Protein AF-A0A933YHJ7-F1 (afdb_monomer_lite)

Sequence (211 aa):
MMKLDEIAINIELVLVSLIEGVALVTLAEHAAEILHGPDALVSIPYILAGLAIILAFWSQSILHAVSFIRWPVRVEHMFLYFVAGFIQVIAYTNIDAATAWFFWWSIFTLVALLMYALDLRIIRESRARFPAVFLAEVERRHIYEMKYLVPIALVFNAGALAFAFFFPETFSTGIGFFVLGSLQLLISLLAIYDCTKNFRDRSAMIAKLNT

Foldseek 3Di:
DVVQFVVQLVVQLVLLCVLLVLLLVLLVVLLVVLCPDPQNVLLVLLSLLLVLLSLLVSLVSNLLSVPQGGPPGDVVLSVLSVVLSVLSSQLSNCSLQQLSNLVSQLVSLVSVLVNLVVSLVSLVVCVVPDDPVLSVVVNVVSVCCNVPVSVVSNCLSVVSNVCCVVPVVQCNGDDSVSVSSNVSSVSSVVSSVVSVVVSVVSVVVVVVVVD

Radius of gyration: 18.33 Å; chains: 1; bounding box: 50×28×54 Å

Structure (mmCIF, N/CA/C/O backbone):
data_AF-A0A933YHJ7-F1
#
_entry.id   AF-A0A933YHJ7-F1
#
loop_
_atom_site.group_PDB
_atom_site.id
_atom_site.type_symbol
_atom_site.label_atom_id
_atom_site.label_alt_id
_atom_site.label_comp_id
_atom_site.label_asym_id
_atom_site.label_entity_id
_atom_site.label_seq_id
_atom_site.pdbx_PDB_ins_code
_atom_site.Cartn_x
_atom_site.Cartn_y
_atom_site.Cartn_z
_atom_site.occupancy
_atom_site.B_iso_or_equiv
_atom_site.auth_seq_id
_atom_site.auth_comp_id
_atom_site.auth_asym_id
_atom_site.auth_atom_id
_atom_site.pdbx_PDB_model_num
ATOM 1 N N . MET A 1 1 ? 16.782 12.375 -25.427 1.00 62.62 1 MET A N 1
ATOM 2 C CA . MET A 1 1 ? 15.820 11.483 -24.742 1.00 62.62 1 MET A CA 1
ATOM 3 C C . MET A 1 1 ? 16.199 11.255 -23.284 1.00 62.62 1 MET A C 1
ATOM 5 O O . MET A 1 1 ? 15.380 11.589 -22.449 1.00 62.62 1 MET A O 1
ATOM 9 N N . MET A 1 2 ? 17.444 10.874 -22.960 1.00 72.38 2 MET A N 1
ATOM 10 C CA . MET A 1 2 ? 17.894 10.626 -21.572 1.00 72.38 2 MET A CA 1
ATOM 11 C C . MET A 1 2 ? 17.550 11.735 -20.550 1.00 72.38 2 MET A C 1
ATOM 13 O O . MET A 1 2 ? 17.046 11.427 -19.480 1.00 72.38 2 MET A O 1
ATOM 17 N N . LYS A 1 3 ? 17.711 13.024 -20.898 1.00 86.31 3 LYS A N 1
ATOM 18 C CA . LYS A 1 3 ? 17.325 14.144 -20.010 1.00 86.31 3 LYS A CA 1
ATOM 19 C C . LYS A 1 3 ? 15.818 14.239 -19.732 1.00 86.31 3 LYS A C 1
ATOM 21 O O . LYS A 1 3 ? 15.426 14.639 -18.648 1.00 86.31 3 LYS A O 1
ATOM 26 N N . LEU A 1 4 ? 14.970 13.915 -20.710 1.00 88.81 4 LEU A N 1
ATOM 27 C CA . LEU A 1 4 ? 13.512 13.955 -20.524 1.00 88.81 4 LEU A CA 1
ATOM 28 C C . LEU A 1 4 ? 13.030 12.760 -19.700 1.00 88.81 4 LEU A C 1
ATOM 30 O O . LEU A 1 4 ? 12.104 12.898 -18.910 1.00 88.81 4 LEU A O 1
ATOM 34 N N . ASP A 1 5 ? 13.683 11.610 -19.859 1.00 89.19 5 ASP A N 1
ATOM 35 C CA . ASP A 1 5 ? 13.427 10.426 -19.044 1.00 89.19 5 ASP A CA 1
ATOM 36 C C . ASP A 1 5 ? 13.813 10.666 -17.582 1.00 89.19 5 ASP A C 1
ATOM 38 O O . ASP A 1 5 ? 13.039 10.347 -16.689 1.00 89.19 5 ASP A O 1
ATOM 42 N N . GLU A 1 6 ? 14.956 11.308 -17.338 1.00 91.44 6 GLU A N 1
ATOM 43 C CA . GLU A 1 6 ? 15.370 11.739 -16.000 1.00 91.44 6 GLU A CA 1
ATOM 44 C C . GLU A 1 6 ? 14.363 12.717 -15.377 1.00 91.44 6 GLU A C 1
ATOM 46 O O . GLU A 1 6 ? 13.967 12.547 -14.227 1.00 91.44 6 GLU A O 1
ATOM 51 N N . ILE A 1 7 ? 13.877 13.697 -16.149 1.00 93.50 7 ILE A N 1
ATOM 52 C CA . ILE A 1 7 ? 12.814 14.607 -15.699 1.00 93.50 7 ILE A CA 1
ATOM 53 C C . ILE A 1 7 ? 11.541 13.828 -15.345 1.00 93.50 7 ILE A C 1
ATOM 55 O O . ILE A 1 7 ? 10.963 14.079 -14.292 1.00 93.50 7 ILE A O 1
ATOM 59 N N . ALA A 1 8 ? 11.111 12.881 -16.183 1.00 92.31 8 ALA A N 1
ATOM 60 C CA . ALA A 1 8 ? 9.914 12.079 -15.930 1.00 92.31 8 ALA A CA 1
ATOM 61 C C . ALA A 1 8 ? 10.035 11.260 -14.633 1.00 92.31 8 ALA A C 1
ATOM 63 O O . ALA A 1 8 ? 9.119 11.279 -13.813 1.00 92.31 8 ALA A O 1
ATOM 64 N N . ILE A 1 9 ? 11.181 10.604 -14.419 1.00 92.62 9 ILE A N 1
ATOM 65 C CA . ILE A 1 9 ? 11.472 9.862 -13.184 1.00 92.62 9 ILE A CA 1
ATOM 66 C C . ILE A 1 9 ? 11.458 10.809 -11.980 1.00 92.62 9 ILE A C 1
ATOM 68 O O . ILE A 1 9 ? 10.819 10.506 -10.978 1.00 92.62 9 ILE A O 1
ATOM 72 N N . ASN A 1 10 ? 12.119 11.966 -12.076 1.00 94.25 10 ASN A N 1
ATOM 73 C CA . ASN A 1 10 ? 12.184 12.934 -10.980 1.00 94.25 10 ASN A CA 1
ATOM 74 C C . ASN A 1 10 ? 10.800 13.466 -10.600 1.00 94.25 10 ASN A C 1
ATOM 76 O O . ASN A 1 10 ? 10.498 13.556 -9.413 1.00 94.25 10 ASN A O 1
ATOM 80 N N . ILE A 1 11 ? 9.948 13.779 -11.583 1.00 93.88 11 ILE A N 1
ATOM 81 C CA . ILE A 1 11 ? 8.564 14.196 -11.323 1.00 93.88 11 ILE A CA 1
ATOM 82 C C . ILE A 1 11 ? 7.832 13.110 -10.532 1.00 93.88 11 ILE A C 1
ATOM 84 O O . ILE A 1 11 ? 7.181 13.421 -9.539 1.00 93.88 11 ILE A O 1
ATOM 88 N N . GLU A 1 12 ? 7.955 11.845 -10.935 1.00 93.38 12 GLU A N 1
ATOM 89 C CA . GLU A 1 12 ? 7.241 10.750 -10.280 1.00 93.38 12 GLU A CA 1
ATOM 90 C C . GLU A 1 12 ? 7.768 10.445 -8.873 1.00 93.38 12 GLU A C 1
ATOM 92 O O . GLU A 1 12 ? 6.977 10.276 -7.948 1.00 93.38 12 GLU A O 1
ATOM 97 N N . LEU A 1 13 ? 9.090 10.457 -8.679 1.00 94.38 13 LEU A N 1
ATOM 98 C CA . LEU A 1 13 ? 9.703 10.265 -7.363 1.00 94.38 13 LEU A CA 1
ATOM 99 C C . LEU A 1 13 ? 9.341 11.389 -6.386 1.00 94.38 13 LEU A C 1
ATOM 101 O O . LEU A 1 13 ? 9.069 11.120 -5.214 1.00 94.38 13 LEU A O 1
ATOM 105 N N . VAL A 1 14 ? 9.313 12.640 -6.858 1.00 95.81 14 VAL A N 1
ATOM 106 C CA . VAL A 1 14 ? 8.865 13.785 -6.054 1.00 95.81 14 VAL A CA 1
ATOM 107 C C . VAL A 1 14 ? 7.384 13.645 -5.716 1.00 95.81 14 VAL A C 1
ATOM 109 O O . VAL A 1 14 ? 7.013 13.802 -4.556 1.00 95.81 14 VAL A O 1
ATOM 112 N N . LEU A 1 15 ? 6.552 13.311 -6.705 1.00 95.31 15 LEU A N 1
ATOM 113 C CA . LEU A 1 15 ? 5.113 13.149 -6.531 1.00 95.31 15 LEU A CA 1
ATOM 114 C C . LEU A 1 15 ? 4.785 12.086 -5.478 1.00 95.31 15 LEU A C 1
ATOM 116 O O . LEU A 1 15 ? 4.073 12.385 -4.520 1.00 95.31 15 LEU A O 1
ATOM 120 N N . VAL A 1 16 ? 5.321 10.870 -5.625 1.00 95.25 16 VAL A N 1
ATOM 121 C CA . VAL A 1 16 ? 5.033 9.784 -4.681 1.00 95.25 16 VAL A CA 1
ATOM 122 C C . VAL A 1 16 ? 5.577 10.096 -3.288 1.00 95.25 16 VAL A C 1
ATOM 124 O O . VAL A 1 16 ? 4.891 9.865 -2.301 1.00 95.25 16 VAL A O 1
ATOM 127 N N . SER A 1 17 ? 6.771 10.686 -3.182 1.00 96.56 17 SER A N 1
ATOM 128 C CA . SER A 1 17 ? 7.350 11.015 -1.873 1.00 96.56 17 SER A CA 1
ATOM 129 C C . SER A 1 17 ? 6.558 12.109 -1.156 1.00 96.56 17 SER A C 1
ATOM 131 O O . SER A 1 17 ? 6.425 12.063 0.064 1.00 96.56 17 SER A O 1
ATOM 133 N N . LEU A 1 18 ? 6.005 13.075 -1.896 1.00 97.25 18 LEU A N 1
ATOM 134 C CA . LEU A 1 18 ? 5.130 14.100 -1.334 1.00 97.25 18 LEU A CA 1
ATOM 135 C C . LEU A 1 18 ? 3.818 13.490 -0.838 1.00 97.25 18 LEU A C 1
ATOM 137 O O . LEU A 1 18 ? 3.407 13.768 0.285 1.00 97.25 18 LEU A O 1
ATOM 141 N N . ILE A 1 19 ? 3.179 12.648 -1.653 1.00 97.12 19 ILE A N 1
ATOM 142 C CA . ILE A 1 19 ? 1.905 12.006 -1.308 1.00 97.12 19 ILE A CA 1
ATOM 143 C C . ILE A 1 19 ? 2.057 11.107 -0.078 1.00 97.12 19 ILE A C 1
ATOM 145 O O . ILE A 1 19 ? 1.296 11.242 0.878 1.00 97.12 19 ILE A O 1
ATOM 149 N N . GLU A 1 20 ? 3.070 10.244 -0.068 1.00 97.81 20 GLU A N 1
ATOM 150 C CA . GLU A 1 20 ? 3.328 9.339 1.055 1.00 97.81 20 GLU A CA 1
ATOM 151 C C . GLU A 1 20 ? 3.819 10.093 2.296 1.00 97.81 20 GLU A C 1
ATOM 153 O O . GLU A 1 20 ? 3.518 9.700 3.419 1.00 97.81 20 GLU A O 1
ATOM 158 N N . GLY A 1 21 ? 4.506 11.227 2.118 1.00 98.12 21 GLY A N 1
ATOM 159 C CA . GLY A 1 21 ? 4.846 12.134 3.212 1.00 98.12 21 GLY A CA 1
ATOM 160 C C . GLY A 1 21 ? 3.607 12.724 3.890 1.00 98.12 21 GLY A C 1
ATOM 161 O O . GLY A 1 21 ? 3.533 12.734 5.117 1.00 98.12 21 GLY A O 1
ATOM 162 N N . VAL A 1 22 ? 2.610 13.165 3.114 1.00 98.25 22 VAL A N 1
ATOM 163 C CA . VAL A 1 22 ? 1.324 13.643 3.655 1.00 98.25 22 VAL A CA 1
ATOM 164 C C . VAL A 1 22 ? 0.589 12.512 4.373 1.00 98.25 22 VAL A C 1
ATOM 166 O O . VAL A 1 22 ? 0.152 12.695 5.505 1.00 98.25 22 VAL A O 1
ATOM 169 N N . ALA A 1 23 ? 0.515 11.334 3.754 1.00 98.31 23 ALA A N 1
ATOM 170 C CA . ALA A 1 23 ? -0.110 10.154 4.341 1.00 98.31 23 ALA A CA 1
ATOM 171 C C . ALA A 1 23 ? 0.539 9.764 5.687 1.00 98.31 23 ALA A C 1
ATOM 173 O O . ALA A 1 23 ? -0.162 9.494 6.663 1.00 98.31 23 ALA A O 1
ATOM 174 N N . LEU A 1 24 ? 1.874 9.816 5.766 1.00 98.56 24 LEU A N 1
ATOM 175 C CA . LEU A 1 24 ? 2.639 9.551 6.984 1.00 98.56 24 LEU A CA 1
ATOM 176 C C . LEU A 1 24 ? 2.375 10.581 8.084 1.00 98.56 24 LEU A C 1
ATOM 178 O O . LEU A 1 24 ? 2.218 10.192 9.239 1.00 98.56 24 LEU A O 1
ATOM 182 N N . VAL A 1 25 ? 2.316 11.873 7.746 1.00 98.50 25 VAL A N 1
ATOM 183 C CA . VAL A 1 25 ? 1.977 12.926 8.718 1.00 98.50 25 VAL A CA 1
ATOM 184 C C . VAL A 1 25 ? 0.563 12.719 9.253 1.00 98.50 25 VAL A C 1
ATOM 186 O O . VAL A 1 25 ? 0.384 12.700 10.467 1.00 98.50 25 VAL A O 1
ATOM 189 N N . THR A 1 26 ? -0.419 12.460 8.383 1.00 98.44 26 THR A N 1
ATOM 190 C CA . THR A 1 26 ? -1.799 12.178 8.808 1.00 98.44 26 THR A CA 1
ATOM 191 C C . THR A 1 26 ? -1.871 10.965 9.733 1.00 98.44 26 THR A C 1
ATOM 193 O O . THR A 1 26 ? -2.526 11.035 10.774 1.00 98.44 26 THR A O 1
ATOM 196 N N . LEU A 1 27 ? -1.183 9.869 9.389 1.00 98.50 27 LEU A N 1
ATOM 197 C CA . LEU A 1 27 ? -1.101 8.690 10.250 1.00 98.50 27 LEU A CA 1
ATOM 198 C C . LEU A 1 27 ? -0.471 9.034 11.603 1.00 98.50 27 LEU A C 1
ATOM 200 O O . LEU A 1 27 ? -0.983 8.599 12.628 1.00 98.50 27 LEU A O 1
ATOM 204 N N . ALA A 1 28 ? 0.622 9.798 11.620 1.00 98.25 28 ALA A N 1
ATOM 205 C CA . ALA A 1 28 ? 1.320 10.164 12.848 1.00 98.25 28 ALA A CA 1
ATOM 206 C C . ALA A 1 28 ? 0.454 11.029 13.777 1.00 98.25 28 ALA A C 1
ATOM 208 O O . ALA A 1 28 ? 0.422 10.771 14.979 1.00 98.25 28 ALA A O 1
ATOM 209 N N . GLU A 1 29 ? -0.266 12.013 13.232 1.00 97.56 29 GLU A N 1
ATOM 210 C CA . GLU A 1 29 ? -1.167 12.885 13.995 1.00 97.56 29 GLU A CA 1
ATOM 211 C C . GLU A 1 29 ? -2.296 12.080 14.653 1.00 97.56 29 GLU A C 1
ATOM 213 O O . GLU A 1 29 ? -2.447 12.116 15.875 1.00 97.56 29 GLU A O 1
ATOM 218 N N . HIS A 1 30 ? -3.016 11.263 13.879 1.00 96.88 30 HIS A N 1
ATOM 219 C CA . HIS A 1 30 ? -4.137 10.473 14.404 1.00 96.88 30 HIS A CA 1
ATOM 220 C C . HIS A 1 30 ? -3.666 9.337 15.324 1.00 96.88 30 HIS A C 1
ATOM 222 O O . HIS A 1 30 ? -4.316 9.018 16.319 1.00 96.88 30 HIS A O 1
ATOM 228 N N . ALA A 1 31 ? -2.499 8.745 15.048 1.00 96.62 31 ALA A N 1
ATOM 229 C CA . ALA A 1 31 ? -1.890 7.768 15.943 1.00 96.62 31 ALA A CA 1
ATOM 230 C C . ALA A 1 31 ? -1.543 8.388 17.303 1.00 96.62 31 ALA A C 1
ATOM 232 O O . ALA A 1 31 ? -1.786 7.758 18.331 1.00 96.62 31 ALA A O 1
ATOM 233 N N . ALA A 1 32 ? -0.994 9.607 17.332 1.00 95.81 32 ALA A N 1
ATOM 234 C CA . ALA A 1 32 ? -0.639 10.283 18.578 1.00 95.81 32 ALA A CA 1
ATOM 235 C C . ALA A 1 32 ? -1.870 10.553 19.458 1.00 95.81 32 ALA A C 1
ATOM 237 O O . ALA A 1 32 ? -1.816 10.324 20.666 1.00 95.81 32 ALA A O 1
ATOM 238 N N . GLU A 1 33 ? -2.983 10.981 18.858 1.00 94.12 33 GLU A N 1
ATOM 239 C CA . GLU A 1 33 ? -4.250 11.185 19.572 1.00 94.12 33 GLU A CA 1
ATOM 240 C C . GLU A 1 33 ? -4.754 9.885 20.218 1.00 94.12 33 GLU A C 1
ATOM 242 O O . GLU A 1 33 ? -5.071 9.855 21.409 1.00 94.12 33 GLU A O 1
ATOM 247 N N . ILE A 1 34 ? -4.747 8.783 19.466 1.00 93.62 34 ILE A N 1
ATOM 248 C CA . ILE A 1 34 ? -5.248 7.482 19.931 1.00 93.62 34 ILE A CA 1
ATOM 249 C C . ILE A 1 34 ? -4.349 6.854 20.989 1.00 93.62 34 ILE A C 1
ATOM 251 O O . ILE A 1 34 ? -4.844 6.243 21.936 1.00 93.62 34 ILE A O 1
ATOM 255 N N . LEU A 1 35 ? -3.030 7.009 20.861 1.00 94.88 35 LEU A N 1
ATOM 256 C CA . LEU A 1 35 ? -2.072 6.455 21.819 1.00 94.88 35 LEU A CA 1
ATOM 257 C C . LEU A 1 35 ? -2.170 7.104 23.208 1.00 94.88 35 LEU A C 1
ATOM 259 O O . LEU A 1 35 ? -1.733 6.501 24.186 1.00 94.88 35 LEU A O 1
ATOM 263 N N . HIS A 1 36 ? -2.761 8.296 23.316 1.00 93.69 36 HIS A N 1
ATOM 264 C CA . HIS A 1 36 ? -3.088 8.926 24.599 1.00 93.69 36 HIS A CA 1
ATOM 265 C C . HIS A 1 36 ? -4.475 8.536 25.140 1.00 93.69 36 HIS A C 1
ATOM 267 O O . HIS A 1 36 ? -4.820 8.905 26.265 1.00 93.69 36 HIS A O 1
ATOM 273 N N . GLY A 1 37 ? -5.271 7.804 24.360 1.00 91.31 37 GLY A N 1
ATOM 274 C CA . GLY A 1 37 ? -6.609 7.354 24.720 1.00 91.31 37 GLY A CA 1
ATOM 275 C C . GLY A 1 37 ? -6.646 6.000 25.447 1.00 91.31 37 GLY A C 1
ATOM 276 O O . GLY A 1 37 ? -5.645 5.285 25.525 1.00 91.31 37 GLY A O 1
ATOM 277 N N . PRO A 1 38 ? -7.823 5.609 25.966 1.00 88.06 38 PRO A N 1
ATOM 278 C CA . PRO A 1 38 ? -8.014 4.337 26.671 1.00 88.06 38 PRO A CA 1
ATOM 279 C C . PRO A 1 38 ? -7.837 3.104 25.767 1.00 88.06 38 PRO A C 1
ATOM 281 O O . PRO A 1 38 ? -7.464 2.038 26.255 1.00 88.06 38 PRO A O 1
ATOM 284 N N . ASP A 1 39 ? -8.042 3.255 24.456 1.00 87.12 39 ASP A N 1
ATOM 285 C CA . ASP A 1 39 ? -7.982 2.173 23.466 1.00 87.12 39 ASP A CA 1
ATOM 286 C C . ASP A 1 39 ? -6.603 2.028 22.792 1.00 87.12 39 ASP A C 1
ATOM 288 O O . ASP A 1 39 ? -6.445 1.276 21.828 1.00 87.12 39 ASP A O 1
ATOM 292 N N . ALA A 1 40 ? -5.569 2.699 23.312 1.00 91.38 40 ALA A N 1
ATOM 293 C CA . ALA A 1 40 ? -4.232 2.729 22.717 1.00 91.38 40 ALA A CA 1
ATOM 294 C C . ALA A 1 40 ? -3.699 1.332 22.342 1.00 91.38 40 ALA A C 1
ATOM 296 O O . ALA A 1 40 ? -3.255 1.111 21.215 1.00 91.38 40 ALA A O 1
ATOM 297 N N . LEU A 1 41 ? -3.781 0.362 23.261 1.00 92.31 41 LEU A N 1
ATOM 298 C CA . LEU A 1 41 ? -3.231 -0.983 23.049 1.00 92.31 41 LEU A CA 1
ATOM 299 C C . LEU A 1 41 ? -3.931 -1.754 21.925 1.00 92.31 41 LEU A C 1
ATOM 301 O O . LEU A 1 41 ? -3.270 -2.495 21.196 1.00 92.31 41 LEU A O 1
ATOM 305 N N . VAL A 1 42 ? -5.249 -1.593 21.779 1.00 94.12 42 VAL A N 1
ATOM 306 C CA . VAL A 1 42 ? -6.014 -2.331 20.765 1.00 94.12 42 VAL A CA 1
ATOM 307 C C . VAL A 1 42 ? -5.850 -1.732 19.365 1.00 94.12 42 VAL A C 1
ATOM 309 O O . VAL A 1 42 ? -6.003 -2.455 18.381 1.00 94.12 42 VAL A O 1
ATOM 312 N N . SER A 1 43 ? -5.454 -0.457 19.275 1.00 94.69 43 SER A N 1
ATOM 313 C CA . SER A 1 43 ? -5.253 0.281 18.020 1.00 94.69 43 SER A CA 1
ATOM 314 C C . SER A 1 43 ? -3.831 0.215 17.455 1.00 94.69 43 SER A C 1
ATOM 316 O O . SER A 1 43 ? -3.642 0.447 16.260 1.00 94.69 43 SER A O 1
ATOM 318 N N . ILE A 1 44 ? -2.824 -0.159 18.258 1.00 96.44 44 ILE A N 1
ATOM 319 C CA . ILE A 1 44 ? -1.426 -0.312 17.797 1.00 96.44 44 ILE A CA 1
ATOM 320 C C . ILE A 1 44 ? -1.305 -1.141 16.505 1.00 96.44 44 ILE A C 1
ATOM 322 O O . ILE A 1 44 ? -0.586 -0.704 15.601 1.00 96.44 44 ILE A O 1
ATOM 326 N N . PRO A 1 45 ? -1.989 -2.296 16.347 1.00 97.88 45 PRO A N 1
ATOM 327 C CA . PRO A 1 45 ? -1.892 -3.065 15.112 1.00 97.88 45 PRO A CA 1
ATOM 328 C C . PRO A 1 45 ? -2.325 -2.286 13.865 1.00 97.88 45 PRO A C 1
ATOM 330 O O . PRO A 1 45 ? -1.681 -2.421 12.829 1.00 97.88 45 PRO A O 1
ATOM 333 N N . TYR A 1 46 ? -3.350 -1.433 13.961 1.00 98.00 46 TYR A N 1
ATOM 334 C CA . TYR A 1 46 ? -3.795 -0.591 12.846 1.00 98.00 46 TYR A CA 1
ATOM 335 C C . TYR A 1 46 ? -2.774 0.495 12.508 1.00 98.00 46 TYR A C 1
ATOM 337 O O . TYR A 1 46 ? -2.503 0.727 11.332 1.00 98.00 46 TYR A O 1
ATOM 345 N N . ILE A 1 47 ? -2.152 1.109 13.520 1.00 98.12 47 ILE A N 1
ATOM 346 C CA . ILE A 1 47 ? -1.109 2.130 13.325 1.00 98.12 47 ILE A CA 1
ATOM 347 C C . ILE A 1 47 ? 0.084 1.521 12.587 1.00 98.12 47 ILE A C 1
ATOM 349 O O . ILE A 1 47 ? 0.535 2.041 11.565 1.00 98.12 47 ILE A O 1
ATOM 353 N N . LEU A 1 48 ? 0.564 0.373 13.070 1.00 98.44 48 LEU A N 1
ATOM 354 C CA . LEU A 1 48 ? 1.673 -0.340 12.443 1.00 98.44 48 LEU A CA 1
ATOM 355 C C . LEU A 1 48 ? 1.301 -0.857 11.051 1.00 98.44 48 LEU A C 1
ATOM 357 O O . LEU A 1 48 ? 2.140 -0.836 10.152 1.00 98.44 48 LEU A O 1
ATOM 361 N N . ALA A 1 49 ? 0.056 -1.296 10.851 1.00 98.44 49 ALA A N 1
ATOM 362 C CA . ALA A 1 49 ? -0.424 -1.707 9.542 1.00 98.44 49 ALA A CA 1
ATOM 363 C C . ALA A 1 49 ? -0.452 -0.530 8.565 1.00 98.44 49 ALA A C 1
ATOM 365 O O . ALA A 1 49 ? -0.014 -0.687 7.429 1.00 98.44 49 ALA A O 1
ATOM 366 N N . GLY A 1 50 ? -0.916 0.641 9.007 1.00 98.12 50 GLY A N 1
ATOM 367 C CA . GLY A 1 50 ? -0.916 1.866 8.218 1.00 98.12 50 GLY A CA 1
ATOM 368 C C . GLY A 1 50 ? 0.491 2.256 7.782 1.00 98.12 50 GLY A C 1
ATOM 369 O O . GLY A 1 50 ? 0.725 2.438 6.589 1.00 98.12 50 GLY A O 1
ATOM 370 N N . LEU A 1 51 ? 1.443 2.258 8.720 1.00 98.50 51 LEU A N 1
ATOM 371 C CA . LEU A 1 51 ? 2.852 2.517 8.421 1.00 98.50 51 LEU A CA 1
ATOM 372 C C . LEU A 1 51 ? 3.409 1.487 7.434 1.00 98.50 51 LEU A C 1
ATOM 374 O O . LEU A 1 51 ? 4.130 1.835 6.500 1.00 98.50 51 LEU A O 1
ATOM 378 N N . ALA A 1 52 ? 3.060 0.213 7.620 1.00 98.25 52 ALA A N 1
ATOM 379 C CA . ALA A 1 52 ? 3.515 -0.837 6.730 1.00 98.25 52 ALA A CA 1
ATOM 380 C C . ALA A 1 52 ? 2.971 -0.665 5.299 1.00 98.25 52 ALA A C 1
ATOM 382 O O . ALA A 1 52 ? 3.685 -0.916 4.328 1.00 98.25 52 ALA A O 1
ATOM 383 N N . ILE A 1 53 ? 1.726 -0.208 5.154 1.00 97.62 53 ILE A N 1
ATOM 384 C CA . ILE A 1 53 ? 1.127 0.038 3.840 1.00 97.62 53 ILE A CA 1
ATOM 385 C C . ILE A 1 53 ? 1.798 1.226 3.140 1.00 97.62 53 ILE A C 1
ATOM 387 O O . ILE A 1 53 ? 2.156 1.072 1.973 1.00 97.62 53 ILE A O 1
ATOM 391 N N . ILE A 1 54 ? 2.067 2.329 3.853 1.00 97.88 54 ILE A N 1
ATOM 392 C CA . ILE A 1 54 ? 2.830 3.483 3.329 1.00 97.88 54 ILE A CA 1
ATOM 393 C C . ILE A 1 54 ? 4.163 3.006 2.748 1.00 97.88 54 ILE A C 1
ATOM 395 O O . ILE A 1 54 ? 4.485 3.234 1.583 1.00 97.88 54 ILE A O 1
ATOM 399 N N . LEU A 1 55 ? 4.935 2.256 3.541 1.00 96.94 55 LEU A N 1
ATOM 400 C CA . LEU A 1 55 ? 6.247 1.767 3.118 1.00 96.94 55 LEU A CA 1
ATOM 401 C C . LEU A 1 55 ? 6.156 0.817 1.919 1.00 96.94 55 LEU A C 1
ATOM 403 O O . LEU A 1 55 ? 7.007 0.872 1.028 1.00 96.94 55 LEU A O 1
ATOM 407 N N . ALA A 1 56 ? 5.141 -0.048 1.877 1.00 95.06 56 ALA A N 1
ATOM 408 C CA . ALA A 1 56 ? 4.932 -0.964 0.763 1.00 95.06 56 ALA A CA 1
ATOM 409 C C . ALA A 1 56 ? 4.562 -0.213 -0.525 1.00 95.06 56 ALA A C 1
ATOM 411 O O . ALA A 1 56 ? 5.155 -0.471 -1.575 1.00 95.06 56 ALA A O 1
ATOM 412 N N . PHE A 1 57 ? 3.620 0.729 -0.450 1.00 95.00 57 PHE A N 1
ATOM 413 C CA . PHE A 1 57 ? 3.157 1.499 -1.602 1.00 95.00 57 PHE A CA 1
ATOM 414 C C . PHE A 1 57 ? 4.256 2.414 -2.149 1.00 95.00 57 PHE A C 1
ATOM 416 O O . PHE A 1 57 ? 4.531 2.399 -3.353 1.00 95.00 57 PHE A O 1
ATOM 423 N N . TRP A 1 58 ? 4.959 3.126 -1.266 1.00 95.50 58 TRP A N 1
ATOM 424 C CA . TRP A 1 58 ? 6.118 3.941 -1.624 1.00 95.50 58 TRP A CA 1
ATOM 425 C C . TRP A 1 58 ? 7.205 3.111 -2.322 1.00 95.50 58 TRP A C 1
ATOM 427 O O . TRP A 1 58 ? 7.669 3.466 -3.408 1.00 95.50 58 TRP A O 1
ATOM 437 N N . SER A 1 59 ? 7.567 1.956 -1.753 1.00 93.06 59 SER A N 1
ATOM 438 C CA . SER A 1 59 ? 8.624 1.094 -2.303 1.00 93.06 59 SER A CA 1
ATOM 439 C C . SER A 1 59 ? 8.265 0.529 -3.682 1.00 93.06 59 SER A C 1
ATOM 441 O O . SER A 1 59 ? 9.112 0.498 -4.580 1.00 93.06 59 SER A O 1
ATOM 443 N N . GLN A 1 60 ? 7.010 0.105 -3.878 1.00 91.62 60 GLN A N 1
ATOM 444 C CA . GLN A 1 60 ? 6.521 -0.370 -5.179 1.00 91.62 60 GLN A CA 1
ATOM 445 C C . GLN A 1 60 ? 6.533 0.744 -6.228 1.00 91.62 60 GLN A C 1
ATOM 447 O O . GLN A 1 60 ? 6.985 0.524 -7.352 1.00 91.62 60 GLN A O 1
ATOM 452 N N . SER A 1 61 ? 6.110 1.947 -5.846 1.00 92.19 61 SER A N 1
ATOM 453 C CA . SER A 1 61 ? 6.073 3.110 -6.735 1.00 92.19 61 SER A CA 1
ATOM 454 C C . SER A 1 61 ? 7.475 3.541 -7.173 1.00 92.19 61 SER A C 1
ATOM 456 O O . SER A 1 61 ? 7.697 3.811 -8.350 1.00 92.19 61 SER A O 1
ATOM 458 N N . ILE A 1 62 ? 8.467 3.515 -6.272 1.00 91.81 62 ILE A N 1
ATOM 459 C CA . ILE A 1 62 ? 9.871 3.749 -6.651 1.00 91.81 62 ILE A CA 1
ATOM 460 C C . ILE A 1 62 ? 10.338 2.703 -7.651 1.00 91.81 62 ILE A C 1
ATOM 462 O O . ILE A 1 62 ? 10.933 3.049 -8.673 1.00 91.81 62 ILE A O 1
ATOM 466 N N . LEU A 1 63 ? 10.075 1.424 -7.371 1.00 89.88 63 LEU A N 1
ATOM 467 C CA . LEU A 1 63 ? 10.494 0.335 -8.243 1.00 89.88 63 LEU A CA 1
ATOM 468 C C . LEU A 1 63 ? 9.874 0.461 -9.638 1.00 89.88 63 LEU A C 1
ATOM 470 O O . LEU A 1 63 ? 10.562 0.232 -10.636 1.00 89.88 63 LEU A O 1
ATOM 474 N N . HIS A 1 64 ? 8.602 0.852 -9.711 1.00 88.75 64 HIS A N 1
ATOM 475 C CA . HIS A 1 64 ? 7.910 1.179 -10.952 1.00 88.75 64 HIS A CA 1
ATOM 476 C C . HIS A 1 64 ? 8.589 2.355 -11.673 1.00 88.75 64 HIS A C 1
ATOM 478 O O . HIS A 1 64 ? 8.984 2.217 -12.837 1.00 88.75 64 HIS A O 1
ATOM 484 N N . ALA A 1 65 ? 8.803 3.471 -10.968 1.00 89.75 65 ALA A N 1
ATOM 485 C CA . ALA A 1 65 ? 9.371 4.697 -11.517 1.00 89.75 65 ALA A CA 1
ATOM 486 C C . ALA A 1 65 ? 10.748 4.477 -12.153 1.00 89.75 65 ALA A C 1
ATOM 488 O O . ALA A 1 65 ? 10.969 4.801 -13.324 1.00 89.75 65 ALA A O 1
ATOM 489 N N . VAL A 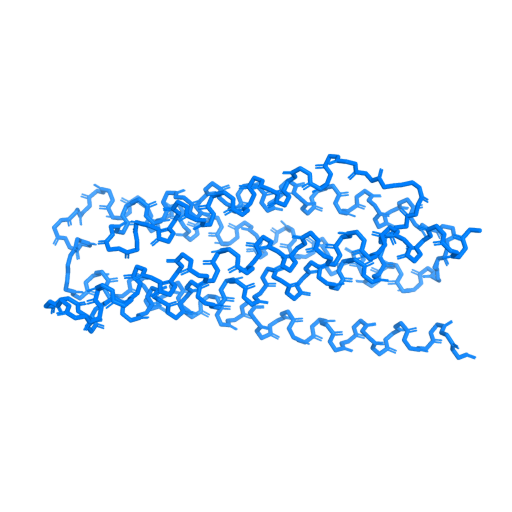1 66 ? 11.670 3.843 -11.426 1.00 87.38 66 VAL A N 1
ATOM 490 C CA . VAL A 1 66 ? 13.028 3.600 -11.940 1.00 87.38 66 VAL A CA 1
ATOM 491 C C . VAL A 1 66 ? 13.033 2.624 -13.122 1.00 87.38 66 VAL A C 1
ATOM 493 O O . VAL A 1 66 ? 13.841 2.774 -14.048 1.00 87.38 66 VAL A O 1
ATOM 496 N N . SER A 1 67 ? 12.102 1.664 -13.133 1.00 86.00 67 SER A N 1
ATOM 497 C CA . SER A 1 67 ? 12.043 0.606 -14.145 1.00 86.00 67 SER A CA 1
ATOM 498 C C . SER A 1 67 ? 11.398 1.065 -15.453 1.00 86.00 67 SER A C 1
ATOM 500 O O . SER A 1 67 ? 11.923 0.760 -16.523 1.00 86.00 67 SER A O 1
ATOM 502 N N . PHE A 1 68 ? 10.274 1.785 -15.400 1.00 87.19 68 PHE A N 1
ATOM 503 C CA . PHE A 1 68 ? 9.404 1.942 -16.575 1.00 87.19 68 PHE A CA 1
ATOM 504 C C . PHE A 1 68 ? 8.995 3.376 -16.909 1.00 87.19 68 PHE A C 1
ATOM 506 O O . PHE A 1 68 ? 8.579 3.625 -18.046 1.00 87.19 68 PHE A O 1
ATOM 513 N N . ILE A 1 69 ? 9.154 4.328 -15.990 1.00 86.50 69 ILE A N 1
ATOM 514 C CA . ILE A 1 69 ? 8.694 5.703 -16.208 1.00 86.50 69 ILE A CA 1
ATOM 515 C C . ILE A 1 69 ? 9.678 6.477 -17.058 1.00 86.50 69 ILE A C 1
ATOM 517 O O . ILE A 1 69 ? 10.862 6.579 -16.753 1.00 86.50 69 ILE A O 1
ATOM 521 N N . ARG A 1 70 ? 9.182 7.004 -18.170 1.00 87.38 70 ARG A N 1
ATOM 522 C CA . ARG A 1 70 ? 9.964 7.671 -19.211 1.00 87.38 70 ARG A CA 1
ATOM 523 C C . ARG A 1 70 ? 9.108 8.764 -19.845 1.00 87.38 70 ARG A C 1
ATOM 525 O O . ARG A 1 70 ? 7.894 8.792 -19.645 1.00 87.38 70 ARG A O 1
ATOM 532 N N . TRP A 1 71 ? 9.724 9.640 -20.632 1.00 87.62 71 TRP A N 1
ATOM 533 C CA . TRP A 1 71 ? 8.977 10.631 -21.402 1.00 87.62 71 TRP A CA 1
ATOM 534 C C . TRP A 1 71 ? 8.288 9.984 -22.621 1.00 87.62 71 TRP A C 1
ATOM 536 O O . TRP A 1 71 ? 8.895 9.128 -23.273 1.00 87.62 71 TRP A O 1
ATOM 546 N N . PRO A 1 72 ? 7.069 10.412 -23.002 1.00 88.50 72 PRO A N 1
ATOM 547 C CA . PRO A 1 72 ? 6.201 11.373 -22.319 1.00 88.50 72 PRO A CA 1
ATOM 548 C C . PRO A 1 72 ? 5.526 10.780 -21.080 1.00 88.50 72 PRO A C 1
ATOM 550 O O . PRO A 1 72 ? 5.161 9.606 -21.047 1.00 88.50 72 PRO A O 1
ATOM 553 N N . VAL A 1 73 ? 5.339 11.630 -20.074 1.00 86.06 73 VAL A N 1
ATOM 554 C CA . VAL A 1 73 ? 4.646 11.274 -18.835 1.00 86.06 73 VAL A CA 1
ATOM 555 C C . VAL A 1 73 ? 3.175 10.949 -19.111 1.00 86.06 73 VAL A C 1
ATOM 557 O O . VAL A 1 73 ? 2.505 11.656 -19.865 1.00 86.06 73 VAL A O 1
ATOM 560 N N . ARG A 1 74 ? 2.663 9.904 -18.454 1.00 87.25 74 ARG A N 1
ATOM 561 C CA . ARG A 1 74 ? 1.244 9.529 -18.464 1.00 87.25 74 ARG A CA 1
ATOM 562 C C . ARG A 1 74 ? 0.532 10.157 -17.279 1.00 87.25 74 ARG A C 1
ATOM 564 O O . ARG A 1 74 ? 0.648 9.683 -16.150 1.00 87.25 74 ARG A O 1
ATOM 571 N N . VAL A 1 75 ? -0.187 11.239 -17.541 1.00 87.06 75 VAL A N 1
ATOM 572 C CA . VAL A 1 75 ? -0.862 12.020 -16.498 1.00 87.06 75 VAL A CA 1
ATOM 573 C C . VAL A 1 75 ? -1.929 11.184 -15.784 1.00 87.06 75 VAL A C 1
ATOM 575 O O . VAL A 1 75 ? -2.117 11.330 -14.580 1.00 87.06 75 VAL A O 1
ATOM 578 N N . GLU A 1 76 ? -2.567 10.245 -16.486 1.00 87.69 76 GLU A N 1
ATOM 579 C CA . GLU A 1 76 ? -3.543 9.324 -15.905 1.00 87.69 76 GLU A CA 1
ATOM 580 C C . GLU A 1 76 ? -2.958 8.469 -14.772 1.00 87.69 76 GLU A C 1
ATOM 582 O O . GLU A 1 76 ? -3.624 8.260 -13.762 1.00 87.69 76 GLU A O 1
ATOM 587 N N . HIS A 1 77 ? -1.700 8.034 -14.896 1.00 86.00 77 HIS A N 1
ATOM 588 C CA . HIS A 1 77 ? -1.009 7.277 -13.853 1.00 86.00 77 HIS A CA 1
ATOM 589 C C . HIS A 1 77 ? -0.728 8.166 -12.634 1.00 86.00 77 HIS A C 1
ATOM 591 O O . HIS A 1 77 ? -0.991 7.784 -11.496 1.00 86.00 77 HIS A O 1
ATOM 597 N N . MET A 1 78 ? -0.300 9.406 -12.879 1.00 90.00 78 MET A N 1
ATOM 598 C CA . MET A 1 78 ? -0.026 10.380 -11.820 1.00 90.00 78 MET A CA 1
ATOM 599 C C . MET A 1 78 ? -1.277 10.785 -11.038 1.00 90.00 78 MET A C 1
ATOM 601 O O . MET A 1 78 ? -1.220 10.947 -9.821 1.00 90.00 78 MET A O 1
ATOM 605 N N . PHE A 1 79 ? -2.423 10.915 -11.707 1.00 93.56 79 PHE A N 1
ATOM 606 C CA . PHE A 1 79 ? -3.692 11.187 -11.033 1.00 93.56 79 PHE A CA 1
ATOM 607 C C . PHE A 1 79 ? -4.113 10.057 -10.095 1.00 93.56 79 PHE A C 1
ATOM 609 O O . PHE A 1 79 ? -4.670 10.335 -9.034 1.00 93.56 79 PHE A O 1
ATOM 616 N N . LEU A 1 80 ? -3.801 8.801 -10.425 1.00 94.38 80 LEU A N 1
ATOM 617 C CA . LEU A 1 80 ? -4.101 7.684 -9.532 1.00 94.38 80 LEU A CA 1
ATOM 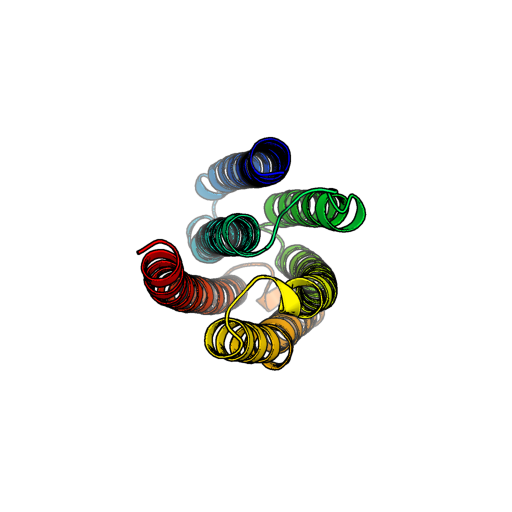618 C C . LEU A 1 80 ? -3.268 7.711 -8.252 1.00 94.38 80 LEU A C 1
ATOM 620 O O . LEU A 1 80 ? -3.808 7.349 -7.211 1.00 94.38 80 LEU A O 1
ATOM 624 N N . TYR A 1 81 ? -2.028 8.214 -8.278 1.00 94.56 81 TYR A N 1
ATOM 625 C CA . TYR A 1 81 ? -1.283 8.443 -7.035 1.00 94.56 81 TYR A CA 1
ATOM 626 C C . TYR A 1 81 ? -2.000 9.441 -6.122 1.00 94.56 81 TYR A C 1
ATOM 628 O O . TYR A 1 81 ? -2.120 9.188 -4.926 1.00 94.56 81 TYR A O 1
ATOM 636 N N . PHE A 1 82 ? -2.533 10.544 -6.662 1.00 96.62 82 PHE A N 1
ATOM 637 C CA . PHE A 1 82 ? -3.300 11.501 -5.855 1.00 96.62 82 PHE A CA 1
ATOM 638 C C . PHE A 1 82 ? -4.574 10.885 -5.276 1.00 96.62 82 PHE A C 1
ATOM 640 O O . PHE A 1 82 ? -4.878 11.105 -4.106 1.00 96.62 82 PHE A O 1
ATOM 647 N N . VAL A 1 83 ? -5.304 10.093 -6.067 1.00 97.56 83 VAL A N 1
ATOM 648 C CA . VAL A 1 83 ? -6.497 9.376 -5.590 1.00 97.56 83 VAL A CA 1
ATOM 649 C C . VAL A 1 83 ? -6.124 8.382 -4.487 1.00 97.56 83 VAL A C 1
ATOM 651 O O . VAL A 1 83 ? -6.783 8.348 -3.451 1.00 97.56 83 VAL A O 1
ATOM 654 N N . ALA A 1 84 ? -5.050 7.611 -4.676 1.00 97.12 84 ALA A N 1
ATOM 655 C CA . ALA A 1 84 ? -4.544 6.668 -3.685 1.00 97.12 84 ALA A CA 1
ATOM 656 C C . ALA A 1 84 ? -4.144 7.381 -2.383 1.00 97.12 84 ALA A C 1
ATOM 658 O O . ALA A 1 84 ? -4.583 6.983 -1.308 1.00 97.12 84 ALA A O 1
ATOM 659 N N . GLY A 1 85 ? -3.386 8.476 -2.476 1.00 97.56 85 GLY A N 1
ATOM 660 C CA . GLY A 1 85 ? -3.008 9.314 -1.337 1.00 97.56 85 GLY A CA 1
ATOM 661 C C . GLY A 1 85 ? -4.201 9.904 -0.591 1.00 97.56 85 GLY A C 1
ATOM 662 O O . GLY A 1 85 ? -4.258 9.851 0.633 1.00 97.56 85 GLY A O 1
ATOM 663 N N . PHE A 1 86 ? -5.194 10.412 -1.321 1.00 98.12 86 PHE A N 1
ATOM 664 C CA . PHE A 1 86 ? -6.424 10.940 -0.735 1.00 98.12 86 PHE A CA 1
ATOM 665 C C . PHE A 1 86 ? -7.187 9.871 0.057 1.00 98.12 86 PHE A C 1
ATOM 667 O O . PHE A 1 86 ? -7.608 10.120 1.185 1.00 98.12 86 PHE A O 1
ATOM 674 N N . ILE A 1 87 ? -7.319 8.663 -0.499 1.00 98.50 87 ILE A N 1
ATOM 675 C CA . ILE A 1 87 ? -7.959 7.543 0.198 1.00 98.50 87 ILE A CA 1
ATOM 676 C C . ILE A 1 87 ? -7.159 7.141 1.440 1.00 98.50 87 ILE A C 1
ATOM 678 O O . ILE A 1 87 ? -7.765 6.901 2.479 1.00 98.50 87 ILE A O 1
ATOM 682 N N . GLN A 1 88 ? -5.825 7.092 1.356 1.00 98.25 88 GLN A N 1
ATOM 683 C CA . GLN A 1 88 ? -4.966 6.796 2.508 1.00 98.25 88 GLN A CA 1
ATOM 684 C C . GLN A 1 88 ? -5.183 7.797 3.643 1.00 98.25 88 GLN A C 1
ATOM 686 O O . GLN A 1 88 ? -5.417 7.386 4.774 1.00 98.25 88 GLN A O 1
ATOM 691 N N . VAL A 1 89 ? -5.188 9.098 3.336 1.00 98.44 89 VAL A N 1
ATOM 692 C CA . VAL A 1 89 ? -5.461 10.154 4.322 1.00 98.44 89 VAL A CA 1
ATOM 693 C C . VAL A 1 89 ? -6.800 9.912 5.018 1.00 98.44 89 VAL A C 1
ATOM 695 O O . VAL A 1 89 ? -6.837 9.872 6.244 1.00 98.44 89 VAL A O 1
ATOM 698 N N . ILE A 1 90 ? -7.879 9.664 4.266 1.00 98.19 90 ILE A N 1
ATOM 699 C CA . ILE A 1 90 ? -9.194 9.390 4.867 1.00 98.19 90 ILE A CA 1
ATOM 700 C C . ILE A 1 90 ? -9.180 8.084 5.675 1.00 98.19 90 ILE A C 1
ATOM 702 O O . ILE A 1 90 ? -9.778 8.014 6.746 1.00 98.19 90 ILE A O 1
ATOM 706 N N . ALA A 1 91 ? -8.507 7.036 5.198 1.00 98.25 91 ALA A N 1
ATOM 707 C CA . ALA A 1 91 ? -8.392 5.788 5.944 1.00 98.25 91 ALA A CA 1
ATOM 708 C C . ALA A 1 91 ? -7.706 6.023 7.300 1.00 98.25 91 ALA A C 1
ATOM 710 O O . ALA A 1 91 ? -8.206 5.564 8.324 1.00 98.25 91 ALA A O 1
ATOM 711 N N . TYR A 1 92 ? -6.616 6.796 7.326 1.00 98.06 92 TYR A N 1
ATOM 712 C CA . TYR A 1 92 ? -5.878 7.112 8.551 1.00 98.06 92 TYR A CA 1
ATOM 713 C C . TYR A 1 92 ? -6.647 8.006 9.514 1.00 98.06 92 TYR A C 1
ATOM 715 O O . TYR A 1 92 ? -6.516 7.818 10.721 1.00 98.06 92 TYR A O 1
ATOM 723 N N . THR A 1 93 ? -7.514 8.893 9.019 1.00 97.12 93 THR A N 1
ATOM 724 C CA . THR A 1 93 ? -8.404 9.659 9.903 1.00 97.12 93 THR A CA 1
ATOM 725 C C . THR A 1 93 ? -9.502 8.810 10.549 1.00 97.12 93 THR A C 1
ATOM 727 O O . THR A 1 93 ? -10.218 9.302 11.409 1.00 97.12 93 THR A O 1
ATOM 730 N N . ASN A 1 94 ? -9.681 7.559 10.113 1.00 95.69 94 ASN A N 1
ATOM 731 C CA . ASN A 1 94 ? -10.707 6.625 10.593 1.00 95.69 94 ASN A CA 1
ATOM 732 C C . ASN A 1 94 ? -10.090 5.363 11.225 1.00 95.69 94 ASN A C 1
ATOM 734 O O . ASN A 1 94 ? -10.680 4.282 11.196 1.00 95.69 94 ASN A O 1
ATOM 738 N N . ILE A 1 95 ? -8.866 5.466 11.740 1.00 94.69 95 ILE A N 1
ATOM 739 C CA . ILE A 1 95 ? -8.098 4.327 12.255 1.00 94.69 95 ILE A CA 1
ATOM 740 C C . ILE A 1 95 ? -8.704 3.687 13.518 1.00 94.69 95 ILE A C 1
ATOM 742 O O . ILE A 1 95 ? -8.442 2.522 13.801 1.00 94.69 95 ILE A O 1
ATOM 746 N N . ASP A 1 96 ? -9.541 4.419 14.248 1.00 92.69 96 ASP A N 1
ATOM 747 C CA . ASP A 1 96 ? -10.314 3.968 15.410 1.00 92.69 96 ASP A CA 1
ATOM 748 C C . ASP A 1 96 ? -11.666 3.329 15.034 1.00 92.69 96 ASP A C 1
ATOM 750 O O . ASP A 1 96 ? -12.337 2.735 15.876 1.00 92.69 96 ASP A O 1
ATOM 754 N N . ALA A 1 97 ? -12.064 3.395 13.762 1.00 94.44 97 ALA A N 1
ATOM 755 C CA . ALA A 1 97 ? -13.345 2.900 13.277 1.00 94.44 97 ALA A CA 1
ATOM 756 C C . ALA A 1 97 ? -13.146 1.773 12.255 1.00 94.44 97 ALA A C 1
ATOM 758 O O . ALA A 1 97 ? -13.056 2.020 11.051 1.00 94.44 97 ALA A O 1
ATOM 759 N N . ALA A 1 98 ? -13.158 0.512 12.710 1.00 95.88 98 ALA A N 1
ATOM 760 C CA . ALA A 1 98 ? -12.881 -0.659 11.862 1.00 95.88 98 ALA A CA 1
ATOM 761 C C . ALA A 1 98 ? -13.703 -0.688 10.561 1.00 95.88 98 ALA A C 1
ATOM 763 O O . ALA A 1 98 ? -13.159 -0.937 9.486 1.00 95.88 98 ALA A O 1
ATOM 764 N N . THR A 1 99 ? -15.003 -0.394 10.628 1.00 97.25 99 THR A N 1
ATOM 765 C CA . THR A 1 99 ? -15.871 -0.366 9.440 1.00 97.25 99 THR A CA 1
ATOM 766 C C . THR A 1 99 ? -15.389 0.659 8.413 1.00 97.25 99 THR A C 1
ATOM 768 O O . THR A 1 99 ? -15.265 0.337 7.234 1.00 97.25 99 THR A O 1
ATOM 771 N N . ALA A 1 100 ? -15.084 1.884 8.846 1.00 97.75 100 ALA A N 1
ATOM 772 C CA . ALA A 1 100 ? -14.606 2.933 7.951 1.00 97.75 100 ALA A CA 1
ATOM 773 C C . ALA A 1 100 ? -13.191 2.625 7.435 1.00 97.75 100 ALA A C 1
ATOM 775 O O . ALA A 1 100 ? -12.943 2.745 6.235 1.00 97.75 100 ALA A O 1
ATOM 776 N N . TRP A 1 101 ? -12.301 2.139 8.302 1.00 97.88 101 TRP A N 1
ATOM 777 C CA . TRP A 1 101 ? -10.962 1.678 7.943 1.00 97.88 101 TRP A CA 1
ATOM 778 C C . TRP A 1 101 ? -10.994 0.657 6.797 1.00 97.88 101 TRP A C 1
ATOM 780 O O . TRP A 1 101 ? -10.429 0.892 5.728 1.00 97.88 101 TRP A O 1
ATOM 790 N N . PHE A 1 102 ? -11.704 -0.461 6.977 1.00 98.25 102 PHE A N 1
ATOM 791 C CA . PHE A 1 102 ? -11.752 -1.530 5.975 1.00 98.25 102 PHE A CA 1
ATOM 792 C C . PHE A 1 102 ? -12.541 -1.143 4.720 1.00 98.25 102 PHE A C 1
ATOM 794 O O . PHE A 1 102 ? -12.243 -1.638 3.630 1.00 98.25 102 PHE A O 1
ATOM 801 N N . PHE A 1 103 ? -13.504 -0.226 4.832 1.00 98.50 103 PHE A N 1
ATOM 802 C CA . PHE A 1 103 ? -14.165 0.364 3.671 1.00 98.50 103 PHE A CA 1
ATOM 803 C C . PHE A 1 103 ? -13.177 1.137 2.795 1.00 98.50 103 PHE A C 1
ATOM 805 O O . PHE A 1 103 ? -13.05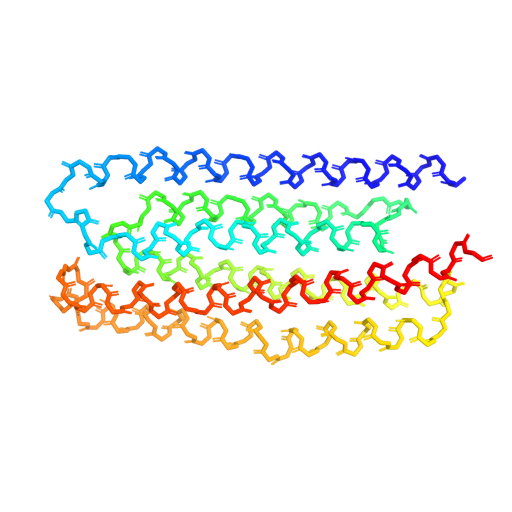7 0.849 1.601 1.00 98.50 103 PHE A O 1
ATOM 812 N N . TRP A 1 104 ? -12.416 2.065 3.379 1.00 98.50 104 TRP A N 1
ATOM 813 C CA . TRP A 1 104 ? -11.458 2.866 2.620 1.00 98.50 104 TRP A CA 1
ATOM 814 C C . TRP A 1 104 ? -10.313 2.024 2.060 1.00 98.50 104 TRP A C 1
ATOM 816 O O . TRP A 1 104 ? -9.941 2.221 0.905 1.00 98.50 104 TRP A O 1
ATOM 826 N N . TRP A 1 105 ? -9.834 1.009 2.783 1.00 98.25 105 TRP A N 1
ATOM 827 C CA . TRP A 1 105 ? -8.846 0.071 2.238 1.00 98.25 105 TRP A CA 1
ATOM 828 C C . TRP A 1 105 ? -9.401 -0.838 1.132 1.00 98.25 105 TRP A C 1
ATOM 830 O O . TRP A 1 105 ? -8.677 -1.191 0.196 1.00 98.25 105 TRP A O 1
ATOM 840 N N . SER A 1 106 ? -10.697 -1.164 1.153 1.00 98.38 106 SER A N 1
ATOM 841 C CA . SER A 1 106 ? -11.355 -1.835 0.021 1.00 98.38 106 SER A CA 1
ATOM 842 C C . SER A 1 106 ? -11.374 -0.936 -1.220 1.00 98.38 106 SER A C 1
ATOM 844 O O . SER A 1 106 ? -11.062 -1.386 -2.321 1.00 98.38 106 SER A O 1
ATOM 846 N N . ILE A 1 107 ? -11.663 0.358 -1.060 1.00 98.38 107 ILE A N 1
ATOM 847 C CA . ILE A 1 107 ? -11.593 1.319 -2.173 1.00 98.38 107 ILE A CA 1
ATOM 848 C C . ILE A 1 107 ? -10.146 1.486 -2.651 1.00 98.38 107 ILE A C 1
ATOM 850 O O . ILE A 1 107 ? -9.889 1.439 -3.854 1.00 98.38 107 ILE A O 1
ATOM 854 N N . PHE A 1 108 ? -9.188 1.620 -1.733 1.00 98.06 108 PHE A N 1
ATOM 855 C CA . PHE A 1 108 ? -7.768 1.728 -2.062 1.00 98.06 108 PHE A CA 1
ATOM 856 C C . PHE A 1 108 ? -7.286 0.529 -2.883 1.00 98.06 108 PHE A C 1
ATOM 858 O O . PHE A 1 108 ? -6.609 0.702 -3.890 1.00 98.06 108 PHE A O 1
ATOM 865 N N . THR A 1 109 ? -7.667 -0.693 -2.503 1.00 97.25 109 THR A N 1
ATOM 866 C CA . THR A 1 109 ? -7.274 -1.907 -3.238 1.00 97.25 109 THR A CA 1
ATOM 867 C C . THR A 1 109 ? -7.897 -1.982 -4.635 1.00 97.25 109 THR A C 1
ATOM 869 O O . THR A 1 109 ? -7.239 -2.461 -5.559 1.00 97.25 109 THR A O 1
ATOM 872 N N . LEU A 1 110 ? -9.107 -1.448 -4.842 1.00 96.94 110 LEU A N 1
ATOM 873 C CA . LEU A 1 110 ? -9.686 -1.286 -6.183 1.00 96.94 110 LEU A CA 1
ATOM 874 C C . LEU A 1 110 ? -8.903 -0.274 -7.031 1.00 96.94 110 LEU A C 1
ATOM 876 O O . LEU A 1 110 ? -8.644 -0.528 -8.209 1.00 96.94 110 LEU A O 1
ATOM 880 N N . VAL A 1 111 ? -8.487 0.848 -6.436 1.00 96.62 111 VAL A N 1
ATOM 881 C CA . VAL A 1 111 ? -7.624 1.835 -7.105 1.00 96.62 111 VAL A CA 1
ATOM 882 C C . VAL A 1 111 ? -6.266 1.222 -7.442 1.00 96.62 111 VAL A C 1
ATOM 884 O O . VAL A 1 111 ? -5.806 1.347 -8.575 1.00 96.62 111 VAL A O 1
ATOM 887 N N . ALA A 1 112 ? -5.663 0.477 -6.515 1.00 94.88 112 ALA A N 1
ATOM 888 C CA . ALA A 1 112 ? -4.420 -0.244 -6.756 1.00 94.88 112 ALA A CA 1
ATOM 889 C C . ALA A 1 112 ? -4.572 -1.250 -7.907 1.00 94.88 112 ALA A C 1
ATOM 891 O O . ALA A 1 112 ? -3.715 -1.309 -8.782 1.00 94.88 112 ALA A O 1
ATOM 892 N N . LEU A 1 113 ? -5.679 -1.996 -7.983 1.00 94.62 113 LEU A N 1
ATOM 893 C CA . LEU A 1 113 ? -5.932 -2.910 -9.100 1.00 94.62 113 LEU A CA 1
ATOM 894 C C . LEU A 1 113 ? -5.961 -2.176 -10.451 1.00 94.62 113 LEU A C 1
ATOM 896 O O . LEU A 1 113 ? -5.392 -2.665 -11.430 1.00 94.62 113 LEU A O 1
ATOM 900 N N . LEU A 1 114 ? -6.584 -0.994 -10.501 1.00 94.56 114 LEU A N 1
ATOM 901 C CA . LEU A 1 114 ? -6.583 -0.143 -11.690 1.00 94.56 114 LEU A CA 1
ATOM 902 C C . LEU A 1 114 ? -5.164 0.330 -12.045 1.00 94.56 114 LEU A C 1
ATOM 904 O O . LEU A 1 114 ? -4.785 0.260 -13.215 1.00 94.56 114 LEU A O 1
ATOM 908 N N . MET A 1 115 ? -4.368 0.746 -11.057 1.00 94.31 115 MET A N 1
ATOM 909 C CA . MET A 1 115 ? -2.959 1.108 -11.262 1.00 94.31 115 MET A CA 1
ATOM 910 C C . MET A 1 115 ? -2.165 -0.067 -11.840 1.00 94.31 115 MET A C 1
ATOM 912 O O . MET A 1 115 ? -1.550 0.075 -12.890 1.00 94.31 115 MET A O 1
ATOM 916 N N . TYR A 1 116 ? -2.275 -1.265 -11.257 1.00 92.94 116 TYR A N 1
ATOM 917 C CA . TYR A 1 116 ? -1.610 -2.466 -11.776 1.00 92.94 116 TYR A CA 1
ATOM 918 C C . TYR A 1 116 ? -2.012 -2.786 -13.223 1.00 92.94 116 TYR A C 1
ATOM 920 O O . TYR A 1 116 ? -1.171 -3.220 -14.017 1.00 92.94 116 TYR A O 1
ATOM 928 N N . ALA A 1 117 ? -3.277 -2.570 -13.592 1.00 92.94 117 ALA A N 1
ATOM 929 C CA . ALA A 1 117 ? -3.742 -2.770 -14.961 1.00 92.94 117 ALA A CA 1
ATOM 930 C C . ALA A 1 117 ? -3.110 -1.766 -15.945 1.00 92.94 117 ALA A C 1
ATOM 932 O O . ALA A 1 117 ? -2.729 -2.153 -17.056 1.00 92.94 117 ALA A O 1
ATOM 933 N N . LEU A 1 118 ? -2.959 -0.500 -15.541 1.00 91.94 118 LEU A N 1
ATOM 934 C CA . LEU A 1 118 ? -2.254 0.510 -16.333 1.00 91.94 118 LEU A CA 1
ATOM 935 C C . LEU A 1 118 ? -0.759 0.204 -16.423 1.00 91.94 118 LEU A C 1
ATOM 937 O O . LEU A 1 118 ? -0.206 0.205 -17.520 1.00 91.94 118 LEU A O 1
ATOM 941 N N . ASP A 1 119 ? -0.125 -0.168 -15.319 1.00 91.62 119 ASP A N 1
ATOM 942 C CA . ASP A 1 119 ? 1.290 -0.532 -15.265 1.00 91.62 119 ASP A CA 1
ATOM 943 C C . ASP A 1 119 ? 1.627 -1.681 -16.207 1.00 91.62 119 ASP A C 1
ATOM 945 O O . ASP A 1 119 ? 2.629 -1.640 -16.923 1.00 91.62 119 ASP A O 1
ATOM 949 N N . LEU A 1 120 ? 0.757 -2.691 -16.283 1.00 92.94 120 LEU A N 1
ATOM 950 C CA . LEU A 1 120 ? 0.940 -3.809 -17.202 1.00 92.94 120 LEU A CA 1
ATOM 951 C C . LEU A 1 120 ? 0.991 -3.337 -18.662 1.00 92.94 120 LEU A C 1
ATOM 953 O O . LEU A 1 120 ? 1.758 -3.871 -19.469 1.00 92.94 120 LEU A O 1
ATOM 957 N N . ARG A 1 121 ? 0.201 -2.316 -19.012 1.00 91.38 121 ARG A N 1
ATOM 958 C CA . ARG A 1 121 ? 0.262 -1.679 -20.330 1.00 91.38 121 ARG A CA 1
ATOM 959 C C . ARG A 1 121 ? 1.605 -0.965 -20.531 1.00 91.38 121 ARG A C 1
ATOM 961 O O . ARG A 1 121 ? 2.216 -1.153 -21.582 1.00 91.38 121 ARG A O 1
ATOM 968 N N . ILE A 1 122 ? 2.103 -0.232 -19.532 1.00 90.25 122 ILE A N 1
ATOM 969 C CA . ILE A 1 122 ? 3.411 0.454 -19.583 1.00 90.25 122 ILE A CA 1
ATOM 970 C C . ILE A 1 122 ? 4.561 -0.548 -19.785 1.00 90.25 122 ILE A C 1
ATOM 972 O O . ILE A 1 122 ? 5.438 -0.341 -20.635 1.00 90.25 122 ILE A O 1
ATOM 976 N N . ILE A 1 123 ? 4.538 -1.664 -19.051 1.00 91.38 123 ILE A N 1
ATOM 977 C CA . ILE A 1 123 ? 5.534 -2.740 -19.152 1.00 91.38 123 ILE A CA 1
ATOM 978 C C . ILE A 1 123 ? 5.537 -3.326 -20.570 1.00 91.38 123 ILE A C 1
ATOM 980 O O . ILE A 1 123 ? 6.590 -3.441 -21.200 1.00 91.38 123 ILE A O 1
ATOM 984 N N . ARG A 1 124 ? 4.358 -3.646 -21.117 1.00 90.75 124 ARG A N 1
ATOM 985 C CA . ARG A 1 124 ? 4.222 -4.237 -22.460 1.00 90.75 124 ARG A CA 1
ATOM 986 C C . ARG A 1 124 ? 4.650 -3.297 -23.579 1.00 90.75 124 ARG A C 1
ATOM 988 O O . ARG A 1 124 ? 5.262 -3.744 -24.545 1.00 90.75 124 ARG A O 1
ATOM 995 N N . GLU A 1 125 ? 4.371 -2.007 -23.452 1.00 90.06 125 GLU A N 1
ATOM 996 C CA . GLU A 1 125 ? 4.812 -0.999 -24.421 1.00 90.06 125 GLU A CA 1
ATOM 997 C C . GLU A 1 125 ? 6.336 -0.781 -24.382 1.00 90.06 125 GLU A C 1
ATOM 999 O O . GLU A 1 125 ? 6.928 -0.299 -25.346 1.00 90.06 125 GLU A O 1
ATOM 1004 N N . SER A 1 126 ? 7.012 -1.214 -23.314 1.00 87.12 126 SER A N 1
ATOM 1005 C CA . SER A 1 126 ? 8.467 -1.097 -23.165 1.00 87.12 126 SER A CA 1
ATOM 1006 C C . SER A 1 126 ? 9.268 -2.222 -23.845 1.00 87.12 126 SER A C 1
ATOM 1008 O O . SER A 1 126 ? 10.495 -2.246 -23.735 1.00 87.12 126 SER A O 1
ATOM 1010 N N . ARG A 1 127 ? 8.608 -3.107 -24.612 1.00 85.88 127 ARG A N 1
ATOM 1011 C CA . ARG A 1 127 ? 9.199 -4.273 -25.308 1.00 85.88 127 ARG A CA 1
ATOM 1012 C C . ARG A 1 127 ? 10.393 -3.986 -26.206 1.00 85.88 127 ARG A C 1
ATOM 1014 O O . ARG A 1 127 ? 11.307 -4.798 -26.255 1.00 85.88 127 ARG A O 1
ATOM 1021 N N . ALA A 1 128 ? 10.410 -2.846 -26.885 1.00 84.94 128 ALA A N 1
ATOM 1022 C CA . ALA A 1 128 ? 11.514 -2.492 -27.775 1.00 84.94 128 ALA A CA 1
ATOM 1023 C C . ALA A 1 128 ? 12.785 -2.031 -27.033 1.00 84.94 128 ALA A C 1
ATOM 1025 O O . ALA A 1 128 ? 13.825 -1.868 -27.663 1.00 84.94 128 ALA A O 1
ATOM 1026 N N . ARG A 1 129 ? 12.704 -1.769 -25.720 1.00 82.75 129 ARG A N 1
ATOM 1027 C CA . ARG A 1 129 ? 13.758 -1.069 -24.963 1.00 82.75 129 ARG A CA 1
ATOM 1028 C C . ARG A 1 129 ? 14.542 -1.952 -24.005 1.00 82.75 129 ARG A C 1
ATOM 1030 O O . ARG A 1 129 ? 15.661 -1.603 -23.653 1.00 82.75 129 ARG A O 1
ATOM 1037 N N . PHE A 1 130 ? 13.966 -3.066 -23.576 1.00 87.19 130 PHE A N 1
ATOM 1038 C CA . PHE A 1 130 ? 14.589 -3.954 -22.604 1.00 87.19 130 PHE A CA 1
ATOM 1039 C C . PHE A 1 130 ? 14.741 -5.360 -23.179 1.00 87.19 130 PHE A C 1
ATOM 1041 O O . PHE A 1 130 ? 13.929 -5.769 -24.014 1.00 87.19 130 PHE A O 1
ATOM 1048 N N . PRO A 1 131 ? 15.732 -6.141 -22.714 1.00 90.50 131 PRO A N 1
ATOM 1049 C CA . PRO A 1 131 ? 15.857 -7.533 -23.115 1.00 90.50 131 PRO A CA 1
ATOM 1050 C C . PRO A 1 131 ? 14.582 -8.322 -22.818 1.00 90.50 131 PRO A C 1
ATOM 1052 O O . PRO A 1 131 ? 13.984 -8.187 -21.748 1.00 90.50 131 PRO A O 1
ATOM 1055 N N . ALA A 1 132 ? 14.201 -9.203 -23.745 1.00 89.75 132 ALA A N 1
ATOM 1056 C CA . ALA A 1 132 ? 12.980 -9.999 -23.629 1.00 89.75 132 ALA A CA 1
ATOM 1057 C C . ALA A 1 132 ? 12.925 -10.818 -22.327 1.00 89.75 132 ALA A C 1
ATOM 1059 O O . ALA A 1 132 ? 11.861 -10.944 -21.729 1.00 89.75 132 ALA A O 1
ATOM 1060 N N . VAL A 1 133 ? 14.074 -11.319 -21.856 1.00 90.00 133 VAL A N 1
ATOM 1061 C CA . VAL A 1 133 ? 14.183 -12.081 -20.600 1.00 90.00 133 VAL A CA 1
ATOM 1062 C C . VAL A 1 133 ? 13.828 -11.219 -19.384 1.00 90.00 133 VAL A C 1
ATOM 1064 O O . VAL A 1 133 ? 13.074 -11.667 -18.525 1.00 90.00 133 VAL A O 1
ATOM 1067 N N . PHE A 1 134 ? 14.315 -9.974 -19.330 1.00 90.00 134 PHE A N 1
ATOM 1068 C CA . PHE A 1 134 ? 14.000 -9.041 -18.245 1.00 90.00 134 PHE A CA 1
ATOM 1069 C C . PHE A 1 134 ? 12.506 -8.715 -18.219 1.00 90.00 134 PHE A C 1
ATOM 1071 O O . PHE A 1 134 ? 11.857 -8.826 -17.181 1.00 90.00 134 PHE A O 1
ATOM 1078 N N . LEU A 1 135 ? 11.938 -8.366 -19.374 1.00 91.56 135 LEU A N 1
ATOM 1079 C CA . LEU A 1 135 ? 10.520 -8.021 -19.456 1.00 91.56 135 LEU A CA 1
ATOM 1080 C C . LEU A 1 135 ? 9.606 -9.203 -19.166 1.00 91.56 135 LEU A C 1
ATOM 1082 O O . LEU A 1 135 ? 8.587 -9.007 -18.518 1.00 91.56 135 LEU A O 1
ATOM 1086 N N . ALA A 1 136 ? 9.957 -10.410 -19.610 1.00 91.88 136 ALA A N 1
ATOM 1087 C CA . ALA A 1 136 ? 9.177 -11.604 -19.309 1.00 91.88 136 ALA A CA 1
ATOM 1088 C C . ALA A 1 136 ? 9.127 -11.872 -17.799 1.00 91.88 136 ALA A C 1
ATOM 1090 O O . ALA A 1 136 ? 8.065 -12.201 -17.275 1.00 91.88 136 ALA A O 1
ATOM 1091 N N . GLU A 1 137 ? 10.247 -11.687 -17.097 1.00 92.12 137 GLU A N 1
ATOM 1092 C CA . GLU A 1 137 ? 10.311 -11.853 -15.646 1.00 92.12 137 GLU A CA 1
ATOM 1093 C C . GLU A 1 137 ? 9.474 -10.796 -14.917 1.00 92.12 137 GLU A C 1
ATOM 1095 O O . GLU A 1 137 ? 8.643 -11.137 -14.070 1.00 92.12 137 GLU A O 1
ATOM 1100 N N . VAL A 1 138 ? 9.631 -9.519 -15.287 1.00 92.38 138 VAL A N 1
ATOM 1101 C CA . VAL A 1 138 ? 8.871 -8.431 -14.664 1.00 92.38 138 VAL A CA 1
ATOM 1102 C C . VAL A 1 138 ? 7.379 -8.537 -14.979 1.00 92.38 138 VAL A C 1
ATOM 1104 O O . VAL A 1 138 ? 6.566 -8.424 -14.066 1.00 92.38 138 VAL A O 1
ATOM 1107 N N . GLU A 1 139 ? 7.001 -8.823 -16.228 1.00 94.12 139 GLU A N 1
ATOM 1108 C CA . GLU A 1 139 ? 5.603 -9.024 -16.626 1.00 94.12 139 GLU A CA 1
ATOM 1109 C C . GLU A 1 139 ? 4.989 -10.219 -15.882 1.00 94.12 139 GLU A C 1
ATOM 1111 O O . GLU A 1 139 ? 3.893 -10.100 -15.334 1.00 94.12 139 GLU A O 1
ATOM 1116 N N . ARG A 1 140 ? 5.696 -11.356 -15.792 1.00 94.06 140 ARG A N 1
ATOM 1117 C CA . ARG A 1 140 ? 5.237 -12.536 -15.041 1.00 94.06 140 ARG A CA 1
ATOM 1118 C C . ARG A 1 140 ? 4.957 -12.187 -13.585 1.00 94.06 140 ARG A C 1
ATOM 1120 O O . ARG A 1 140 ? 3.914 -12.566 -13.048 1.00 94.06 140 ARG A O 1
ATOM 1127 N N . ARG A 1 141 ? 5.886 -11.474 -12.953 1.00 92.12 141 ARG A N 1
ATOM 1128 C CA . ARG A 1 141 ? 5.772 -11.076 -11.554 1.00 92.12 141 ARG A CA 1
ATOM 1129 C C . ARG A 1 141 ? 4.633 -10.076 -11.337 1.00 92.12 141 ARG A C 1
ATOM 1131 O O . ARG A 1 141 ? 3.818 -10.288 -10.448 1.00 92.12 141 ARG A O 1
ATOM 1138 N N . HIS A 1 142 ? 4.524 -9.064 -12.192 1.00 93.25 142 HIS A N 1
ATOM 1139 C CA . HIS A 1 142 ? 3.458 -8.060 -12.139 1.00 93.25 142 HIS A CA 1
ATOM 1140 C C . HIS A 1 142 ? 2.070 -8.685 -12.315 1.00 93.25 142 HIS A C 1
ATOM 1142 O O . HIS A 1 142 ? 1.128 -8.366 -11.595 1.00 93.25 142 HIS A O 1
ATOM 1148 N N . ILE A 1 143 ? 1.941 -9.646 -13.237 1.00 94.38 143 ILE A N 1
ATOM 1149 C CA . ILE A 1 143 ? 0.699 -10.404 -13.430 1.00 94.38 143 ILE A CA 1
ATOM 1150 C C . ILE A 1 143 ? 0.364 -11.238 -12.191 1.00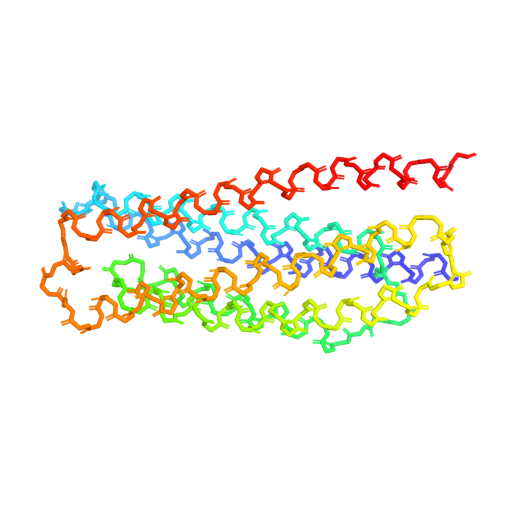 94.38 143 ILE A C 1
ATOM 1152 O O . ILE A 1 143 ? -0.810 -11.339 -11.843 1.00 94.38 143 ILE A O 1
ATOM 1156 N N . TYR A 1 144 ? 1.355 -11.843 -11.532 1.00 93.69 144 TYR A N 1
ATOM 1157 C CA . TYR A 1 144 ? 1.131 -12.575 -10.284 1.00 93.69 144 TYR A CA 1
ATOM 1158 C C . TYR A 1 144 ? 0.591 -11.650 -9.183 1.00 93.69 144 TYR A C 1
ATOM 1160 O O . TYR A 1 144 ? -0.417 -11.969 -8.555 1.00 93.69 144 TYR A O 1
ATOM 1168 N N . GLU A 1 145 ? 1.211 -10.486 -8.994 1.00 91.94 145 GLU A N 1
ATOM 1169 C CA . GLU A 1 145 ? 0.788 -9.485 -8.008 1.00 91.94 145 GLU A CA 1
ATOM 1170 C C . GLU A 1 145 ? -0.651 -9.015 -8.289 1.00 91.94 145 GLU A C 1
ATOM 1172 O O . GLU A 1 145 ? -1.512 -9.076 -7.410 1.00 91.94 145 GLU A O 1
ATOM 1177 N N . MET A 1 146 ? -0.949 -8.675 -9.545 1.00 93.75 146 MET A N 1
ATOM 1178 C CA . MET A 1 146 ? -2.274 -8.233 -9.987 1.00 93.75 146 MET A CA 1
ATOM 1179 C C . MET A 1 146 ? -3.355 -9.322 -9.885 1.00 93.75 146 MET A C 1
ATOM 1181 O O . MET A 1 146 ? -4.504 -9.014 -9.583 1.00 93.75 146 MET A O 1
ATOM 1185 N N . LYS A 1 147 ? -3.033 -10.591 -10.174 1.00 93.06 147 LYS A N 1
ATOM 1186 C CA . LYS A 1 147 ? -4.021 -11.689 -10.185 1.00 93.06 147 LYS A CA 1
ATOM 1187 C C . LYS A 1 147 ? -4.263 -12.316 -8.822 1.00 93.06 147 LYS A C 1
ATOM 1189 O O . LYS A 1 147 ? -5.337 -12.873 -8.615 1.00 93.06 147 LYS A O 1
ATOM 1194 N N . TYR A 1 148 ? -3.275 -12.277 -7.935 1.00 92.31 148 TYR A N 1
ATOM 1195 C CA . TYR A 1 148 ? -3.349 -12.980 -6.659 1.00 92.31 148 TYR A CA 1
ATOM 1196 C C . TYR A 1 148 ? -3.238 -12.021 -5.483 1.00 92.31 148 TYR A C 1
ATOM 1198 O O . TYR A 1 148 ? -4.169 -11.953 -4.691 1.00 92.31 148 TYR A O 1
ATOM 1206 N N . LEU A 1 149 ? -2.160 -11.241 -5.376 1.00 91.75 149 LEU A N 1
ATOM 1207 C CA . LEU A 1 149 ? -1.929 -10.428 -4.176 1.00 91.75 149 LEU A CA 1
ATOM 1208 C C . LEU A 1 149 ? -2.982 -9.330 -3.998 1.00 91.75 149 LEU A C 1
ATOM 1210 O O . LEU A 1 149 ? -3.569 -9.226 -2.923 1.00 91.75 149 LEU A O 1
ATOM 1214 N N . VAL A 1 150 ? -3.263 -8.553 -5.049 1.00 93.31 150 VAL A N 1
ATOM 1215 C CA . VAL A 1 150 ? -4.248 -7.461 -4.969 1.00 93.31 150 VAL A CA 1
ATOM 1216 C C . VAL A 1 150 ? -5.668 -7.998 -4.714 1.00 93.31 150 VAL A C 1
ATOM 1218 O O . VAL A 1 150 ? -6.321 -7.503 -3.795 1.00 93.31 150 VAL A O 1
ATOM 1221 N N . PRO A 1 151 ? -6.154 -9.047 -5.412 1.00 94.75 151 PRO A N 1
ATOM 1222 C CA . PRO A 1 151 ? -7.460 -9.634 -5.114 1.00 94.75 151 PRO A CA 1
ATOM 1223 C C . PRO A 1 151 ? -7.554 -10.268 -3.725 1.00 94.75 151 PRO A C 1
ATOM 1225 O O . PRO A 1 151 ? -8.590 -10.136 -3.084 1.00 94.75 151 PRO A O 1
ATOM 1228 N N . ILE A 1 152 ? -6.494 -10.918 -3.229 1.00 95.19 152 ILE A N 1
ATOM 1229 C CA . ILE A 1 152 ? -6.467 -11.446 -1.855 1.00 95.19 152 ILE A CA 1
ATOM 1230 C C . ILE A 1 152 ? -6.617 -10.300 -0.849 1.00 95.19 152 ILE A C 1
ATOM 1232 O O . ILE A 1 152 ? -7.422 -10.408 0.074 1.00 95.19 152 ILE A O 1
ATOM 1236 N N . ALA A 1 153 ? -5.899 -9.191 -1.047 1.00 95.31 153 ALA A N 1
ATOM 1237 C CA . ALA A 1 153 ? -6.028 -8.010 -0.199 1.00 95.31 153 ALA A CA 1
ATOM 1238 C C . ALA A 1 153 ? -7.440 -7.405 -0.267 1.00 95.31 153 ALA A C 1
ATOM 1240 O O . ALA A 1 153 ? -7.995 -7.042 0.767 1.00 95.31 153 ALA A O 1
ATOM 1241 N N . LEU A 1 154 ? -8.049 -7.335 -1.454 1.00 96.94 154 LEU A N 1
ATOM 1242 C CA . LEU A 1 154 ? -9.424 -6.859 -1.616 1.00 96.94 154 LEU A CA 1
ATOM 1243 C C . LEU A 1 154 ? -10.428 -7.767 -0.895 1.00 96.94 154 LEU A C 1
ATOM 1245 O O . LEU A 1 154 ? -11.277 -7.272 -0.162 1.00 96.94 154 LEU A O 1
ATOM 1249 N N . VAL A 1 155 ? -10.324 -9.088 -1.067 1.00 97.69 155 VAL A N 1
ATOM 1250 C CA . VAL A 1 155 ? -11.203 -10.060 -0.397 1.00 97.69 155 VAL A CA 1
ATOM 1251 C C . VAL A 1 155 ? -11.041 -9.980 1.117 1.00 97.69 155 VAL A C 1
ATOM 1253 O O . VAL A 1 155 ? -12.039 -10.018 1.832 1.00 97.69 155 VAL A O 1
ATOM 1256 N N . PHE A 1 156 ? -9.810 -9.826 1.609 1.00 97.88 156 PHE A N 1
ATOM 1257 C CA . PHE A 1 156 ? -9.559 -9.618 3.030 1.00 97.88 156 PHE A CA 1
ATOM 1258 C C . PHE A 1 156 ? -10.241 -8.345 3.541 1.00 97.88 156 PHE A C 1
ATOM 1260 O O . PHE A 1 156 ? -11.012 -8.423 4.492 1.00 97.88 156 PHE A O 1
ATOM 1267 N N . ASN A 1 157 ? -10.014 -7.199 2.891 1.00 98.12 157 ASN A N 1
ATOM 1268 C CA . ASN A 1 157 ? -10.588 -5.922 3.318 1.00 98.12 157 ASN A CA 1
ATOM 1269 C C . ASN A 1 157 ? -12.119 -5.924 3.240 1.00 98.12 157 ASN A C 1
ATOM 1271 O O . ASN A 1 157 ? -12.779 -5.529 4.195 1.00 98.12 157 ASN A O 1
ATOM 1275 N N . ALA A 1 158 ? -12.697 -6.437 2.153 1.00 98.12 158 ALA A N 1
ATOM 1276 C CA . ALA A 1 158 ? -14.145 -6.545 1.999 1.00 98.12 158 ALA A CA 1
ATOM 1277 C C . ALA A 1 158 ? -14.762 -7.531 3.007 1.00 98.12 158 ALA A C 1
ATOM 1279 O O . ALA A 1 158 ? -15.845 -7.286 3.537 1.00 98.12 158 ALA A O 1
ATOM 1280 N N . GLY A 1 159 ? -14.065 -8.631 3.304 1.00 98.06 159 GLY A N 1
ATOM 1281 C CA . GLY A 1 159 ? -14.465 -9.584 4.335 1.00 98.06 159 GLY A CA 1
ATOM 1282 C C . GLY A 1 159 ? -14.430 -8.961 5.729 1.00 98.06 159 GLY A C 1
ATOM 1283 O O . GLY A 1 159 ? -15.421 -9.029 6.451 1.00 98.06 159 GLY A O 1
ATOM 1284 N N . ALA A 1 160 ? -13.327 -8.302 6.090 1.00 97.69 160 ALA A N 1
ATOM 1285 C CA . ALA A 1 160 ? -13.175 -7.594 7.359 1.00 97.69 160 ALA A CA 1
ATOM 1286 C C . ALA A 1 160 ? -14.216 -6.475 7.516 1.00 97.69 160 ALA A C 1
ATOM 1288 O O . ALA A 1 160 ? -14.822 -6.355 8.579 1.00 97.69 160 ALA A O 1
ATOM 1289 N N . LEU A 1 161 ? -14.501 -5.731 6.441 1.00 98.25 161 LEU A N 1
ATOM 1290 C CA . LEU A 1 161 ? -15.594 -4.763 6.379 1.00 98.25 161 LEU A CA 1
ATOM 1291 C C . LEU A 1 161 ? -16.943 -5.421 6.681 1.00 98.25 161 LEU A C 1
ATOM 1293 O O . LEU A 1 161 ? -17.686 -4.921 7.520 1.00 98.25 161 LEU A O 1
ATOM 1297 N N . ALA A 1 162 ? -17.266 -6.538 6.024 1.00 97.88 162 ALA A N 1
ATOM 1298 C CA . ALA A 1 162 ? -18.521 -7.244 6.259 1.00 97.88 162 ALA A CA 1
ATOM 1299 C C . ALA A 1 162 ? -18.635 -7.712 7.720 1.00 97.88 162 ALA A C 1
ATOM 1301 O O . ALA A 1 162 ? -19.670 -7.499 8.347 1.00 97.88 162 ALA A O 1
ATOM 1302 N N . PHE A 1 163 ? -17.571 -8.281 8.295 1.00 96.12 163 PHE A N 1
ATOM 1303 C CA . PHE A 1 163 ? -17.558 -8.677 9.706 1.00 96.12 163 PHE A CA 1
ATOM 1304 C C . PHE A 1 163 ? -17.749 -7.484 10.649 1.00 96.12 163 PHE A C 1
ATOM 1306 O O . PHE A 1 163 ? -18.595 -7.553 11.539 1.00 96.12 163 PHE A O 1
ATOM 1313 N N . ALA A 1 164 ? -17.027 -6.383 10.431 1.00 96.25 164 ALA A N 1
ATOM 1314 C CA . ALA A 1 164 ? -17.160 -5.173 11.240 1.00 96.25 164 ALA A CA 1
ATOM 1315 C C . ALA A 1 164 ? -18.557 -4.536 11.117 1.00 96.25 164 ALA A C 1
ATOM 1317 O O . ALA A 1 164 ? -19.097 -4.034 12.100 1.00 96.25 164 ALA A O 1
ATOM 1318 N N . PHE A 1 165 ? -19.170 -4.607 9.933 1.00 96.69 165 PHE A N 1
ATOM 1319 C CA . PHE A 1 165 ? -20.506 -4.076 9.673 1.00 96.69 165 PHE A CA 1
ATOM 1320 C C . PHE A 1 165 ? -21.623 -4.926 10.295 1.00 96.69 165 PHE A C 1
ATOM 1322 O O . PHE A 1 165 ? -22.553 -4.377 10.881 1.00 96.69 165 PHE A O 1
ATOM 1329 N N . PHE A 1 166 ? -21.550 -6.256 10.178 1.00 96.81 166 PHE A N 1
ATOM 1330 C CA . PHE A 1 166 ? -22.589 -7.158 10.691 1.00 96.81 166 PHE A CA 1
ATOM 1331 C C . PHE A 1 166 ? -22.456 -7.461 12.188 1.00 96.81 166 PHE A C 1
ATOM 1333 O O . PHE A 1 166 ? -23.456 -7.794 12.822 1.00 96.81 166 PHE A O 1
ATOM 1340 N N . PHE A 1 167 ? -21.258 -7.327 12.765 1.00 95.75 167 PHE A N 1
ATOM 1341 C CA . PHE A 1 167 ? -20.994 -7.590 14.184 1.00 95.75 167 PHE A CA 1
ATOM 1342 C C . PHE A 1 167 ? -20.315 -6.389 14.874 1.00 95.75 167 PHE A C 1
ATOM 1344 O O . PHE A 1 167 ? -19.231 -6.536 15.450 1.00 95.75 167 PHE A O 1
ATOM 1351 N N . PRO A 1 168 ? -20.933 -5.191 14.852 1.00 93.75 168 PRO A N 1
ATOM 1352 C CA . PRO A 1 168 ? -20.292 -3.956 15.305 1.00 93.75 168 PRO A CA 1
ATOM 1353 C C . PRO A 1 168 ? -19.902 -3.990 16.787 1.00 93.75 168 PRO A C 1
ATOM 1355 O O . PRO A 1 168 ? -18.8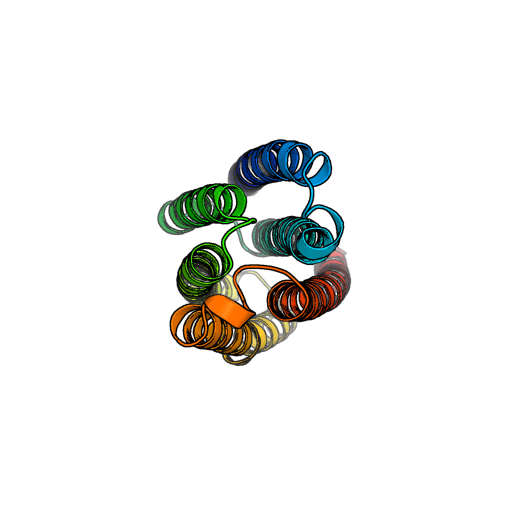74 -3.438 17.153 1.00 93.75 168 PRO A O 1
ATOM 1358 N N . GLU A 1 169 ? -20.653 -4.685 17.646 1.00 92.06 169 GLU A N 1
ATOM 1359 C CA . GLU A 1 169 ? -20.317 -4.828 19.073 1.00 92.06 169 GLU A CA 1
ATOM 1360 C C . GLU A 1 169 ? -19.010 -5.601 19.310 1.00 92.06 169 GLU A C 1
ATOM 1362 O O . GLU A 1 169 ? -18.319 -5.363 20.293 1.00 92.06 169 GLU A O 1
ATOM 1367 N N . THR A 1 170 ? -18.654 -6.524 18.410 1.00 91.69 170 THR A N 1
ATOM 1368 C CA . THR A 1 170 ? -17.430 -7.336 18.529 1.00 91.69 170 THR A CA 1
ATOM 1369 C C . THR A 1 170 ? -16.202 -6.603 17.995 1.00 91.69 170 THR A C 1
ATOM 1371 O O . THR A 1 170 ? -15.088 -6.827 18.469 1.00 91.69 170 THR A O 1
ATOM 1374 N N . PHE A 1 171 ? -16.396 -5.752 16.986 1.00 92.50 171 PHE A N 1
ATOM 1375 C CA . PHE A 1 171 ? -15.314 -5.143 16.212 1.00 92.50 171 PHE A CA 1
ATOM 1376 C C . PHE A 1 171 ? -15.197 -3.630 16.390 1.00 92.50 171 PHE A C 1
ATOM 1378 O O . PHE A 1 171 ? -14.358 -3.029 15.731 1.00 92.50 171 PHE A O 1
ATOM 1385 N N . SER A 1 172 ? -15.998 -3.007 17.256 1.00 86.56 172 SER A N 1
ATOM 1386 C CA . SER A 1 172 ? -15.847 -1.590 17.598 1.00 86.56 172 SER A CA 1
ATOM 1387 C C . SER A 1 172 ? -14.732 -1.356 18.614 1.00 86.56 172 SER A C 1
ATOM 1389 O O . SER A 1 172 ? -14.011 -0.375 18.495 1.00 86.56 172 SER A O 1
ATOM 1391 N N . THR A 1 173 ? -14.557 -2.255 19.587 1.00 86.12 173 THR A N 1
ATOM 1392 C CA . THR A 1 173 ? -13.523 -2.153 20.628 1.00 86.12 173 THR A CA 1
ATOM 1393 C C . THR A 1 173 ? -13.027 -3.536 21.074 1.00 86.12 173 THR A C 1
ATOM 1395 O O . THR A 1 173 ? -13.573 -4.580 20.705 1.00 86.12 173 THR A O 1
ATOM 1398 N N . GLY A 1 174 ? -11.953 -3.569 21.869 1.00 89.44 174 GLY A N 1
ATOM 1399 C CA . GLY A 1 174 ? -11.486 -4.792 22.527 1.00 89.44 174 GLY A CA 1
ATOM 1400 C C . GLY A 1 174 ? -10.838 -5.823 21.591 1.00 89.44 174 GLY A C 1
ATOM 1401 O O . GLY A 1 174 ? -10.074 -5.489 20.685 1.00 89.44 174 GLY A O 1
ATOM 1402 N N . ILE A 1 175 ? -11.089 -7.112 21.855 1.00 93.12 175 ILE A N 1
ATOM 1403 C CA . ILE A 1 175 ? -10.346 -8.227 21.238 1.00 93.12 175 ILE A CA 1
ATOM 1404 C C . ILE A 1 175 ? -10.650 -8.366 19.743 1.00 93.12 175 ILE A C 1
ATOM 1406 O O . ILE A 1 175 ? -9.727 -8.593 18.964 1.00 93.12 175 ILE A O 1
ATOM 1410 N N . GLY A 1 176 ? -11.911 -8.236 19.320 1.00 93.81 176 GLY A N 1
ATOM 1411 C CA . GLY A 1 176 ? -12.261 -8.384 17.904 1.00 93.81 176 GLY A CA 1
ATOM 1412 C C . GLY A 1 176 ? -11.608 -7.301 17.048 1.00 93.81 176 GLY A C 1
ATOM 1413 O O . GLY A 1 176 ? -10.996 -7.614 16.024 1.00 93.81 176 GLY A O 1
ATOM 1414 N N . PHE A 1 177 ? -11.647 -6.050 17.516 1.00 95.44 177 PHE A N 1
ATOM 1415 C CA . PHE A 1 177 ? -10.942 -4.931 16.890 1.00 95.44 177 PHE A CA 1
ATOM 1416 C C . PHE A 1 177 ? -9.435 -5.211 16.769 1.00 95.44 177 PHE A C 1
ATOM 1418 O O . PHE A 1 177 ? -8.888 -5.161 15.665 1.00 95.44 177 PHE A O 1
ATOM 1425 N N . PHE A 1 178 ? -8.789 -5.613 17.871 1.00 96.69 178 PHE A N 1
ATOM 1426 C CA . PHE A 1 178 ? -7.364 -5.958 17.900 1.00 96.69 178 PHE A CA 1
ATOM 1427 C C . PHE A 1 178 ? -6.999 -7.090 16.927 1.00 96.69 178 PHE A C 1
ATOM 1429 O O . PHE A 1 178 ? -5.966 -7.026 16.254 1.00 96.69 178 PHE A O 1
ATOM 1436 N N . VAL A 1 179 ? -7.834 -8.130 16.831 1.00 97.06 179 VAL A N 1
ATOM 1437 C CA . VAL A 1 179 ? -7.604 -9.272 15.935 1.00 97.06 179 VAL A CA 1
ATOM 1438 C C . VAL A 1 179 ? -7.643 -8.836 14.472 1.00 97.06 179 VAL A C 1
ATOM 1440 O O . VAL A 1 179 ? -6.729 -9.183 13.724 1.00 97.06 179 VAL A O 1
ATOM 1443 N N . LEU A 1 180 ? -8.642 -8.047 14.060 1.00 96.62 180 LEU A N 1
ATOM 1444 C CA . LEU A 1 180 ? -8.712 -7.543 12.683 1.00 96.62 180 LEU A CA 1
ATOM 1445 C C . LEU A 1 180 ? -7.503 -6.667 12.334 1.00 96.62 180 LEU A C 1
ATOM 1447 O O . LEU A 1 180 ? -6.892 -6.860 11.280 1.00 96.62 180 LEU A O 1
ATOM 1451 N N . GLY A 1 181 ? -7.101 -5.775 13.243 1.00 97.31 181 GLY A N 1
ATOM 1452 C CA . GLY A 1 181 ? -5.903 -4.956 13.065 1.00 97.31 181 GLY A CA 1
ATOM 1453 C C . GLY A 1 181 ? -4.629 -5.796 12.964 1.00 97.31 181 GLY A C 1
ATOM 1454 O O . GLY A 1 181 ? -3.779 -5.544 12.115 1.00 97.31 181 GLY A O 1
ATOM 1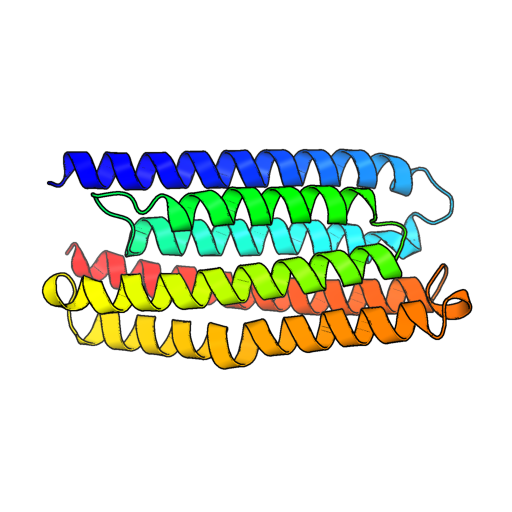455 N N . SER A 1 182 ? -4.511 -6.846 13.780 1.00 98.25 182 SER A N 1
ATOM 1456 C CA . SER A 1 182 ? -3.357 -7.757 13.772 1.00 98.25 182 SER A CA 1
ATOM 1457 C C . SER A 1 182 ? -3.261 -8.569 12.480 1.00 98.25 182 SER A C 1
ATOM 1459 O O . SER A 1 182 ? -2.165 -8.766 11.954 1.00 98.25 182 SER A O 1
ATOM 1461 N N . LEU A 1 183 ? -4.397 -9.015 11.937 1.00 98.06 183 LEU A N 1
ATOM 1462 C CA . LEU A 1 183 ? -4.445 -9.694 10.641 1.00 98.06 183 LEU A CA 1
ATOM 1463 C C . LEU A 1 183 ? -4.047 -8.750 9.503 1.00 98.06 183 LEU A C 1
ATOM 1465 O O . LEU A 1 183 ? -3.236 -9.129 8.657 1.00 98.06 183 LEU A O 1
ATOM 1469 N N . GLN A 1 184 ? -4.553 -7.512 9.513 1.00 97.94 184 GLN A N 1
ATOM 1470 C CA . GLN A 1 184 ? -4.155 -6.496 8.540 1.00 97.94 184 GLN A CA 1
ATOM 1471 C C . GLN A 1 184 ? -2.652 -6.203 8.637 1.00 97.94 184 GLN A C 1
ATOM 1473 O O . GLN A 1 184 ? -1.978 -6.179 7.611 1.00 97.94 184 GLN A O 1
ATOM 1478 N N . LEU A 1 185 ? -2.107 -6.048 9.849 1.00 98.44 185 LEU A N 1
ATOM 1479 C CA . LEU A 1 185 ? -0.673 -5.857 10.068 1.00 98.44 185 LEU A CA 1
ATOM 1480 C C . LEU A 1 185 ? 0.141 -7.015 9.490 1.00 98.44 185 LEU A C 1
ATOM 1482 O O . LEU A 1 185 ? 1.098 -6.777 8.758 1.00 98.44 185 LEU A O 1
ATOM 1486 N N . LEU A 1 186 ? -0.242 -8.262 9.773 1.00 98.12 186 LEU A N 1
ATOM 1487 C CA . LEU A 1 186 ? 0.446 -9.435 9.237 1.00 98.12 186 LEU A CA 1
ATOM 1488 C C . LEU A 1 186 ? 0.466 -9.421 7.703 1.00 98.12 186 LEU A C 1
ATOM 1490 O O . LEU A 1 186 ? 1.522 -9.618 7.103 1.00 98.12 186 LEU A O 1
ATOM 1494 N N . ILE A 1 187 ? -0.676 -9.149 7.067 1.00 96.62 187 ILE A N 1
ATOM 1495 C CA . ILE A 1 187 ? -0.780 -9.054 5.604 1.00 96.62 187 ILE A CA 1
ATOM 1496 C C . ILE A 1 187 ? 0.115 -7.929 5.068 1.00 96.62 187 ILE A C 1
ATOM 1498 O O . ILE A 1 187 ? 0.859 -8.146 4.111 1.00 96.62 187 ILE A O 1
ATOM 1502 N N . SER A 1 188 ? 0.105 -6.755 5.703 1.00 96.62 188 SER A N 1
ATOM 1503 C CA . SER A 1 188 ? 0.939 -5.617 5.303 1.00 96.62 188 SER A CA 1
ATOM 1504 C C . SER A 1 188 ? 2.439 -5.902 5.469 1.00 96.62 188 SER A C 1
ATOM 1506 O O . SER A 1 188 ? 3.235 -5.545 4.603 1.00 96.62 188 SER A O 1
ATOM 1508 N N . LEU A 1 189 ? 2.848 -6.606 6.529 1.00 97.19 189 LEU A N 1
ATOM 1509 C CA . LEU A 1 189 ? 4.240 -7.026 6.728 1.00 97.19 189 LEU A CA 1
ATOM 1510 C C . LEU A 1 189 ? 4.685 -8.058 5.685 1.00 97.19 189 LEU A C 1
ATOM 1512 O O . LEU A 1 189 ? 5.800 -7.971 5.168 1.00 97.19 189 LEU A O 1
ATOM 1516 N N . LEU A 1 190 ? 3.814 -9.010 5.336 1.00 95.62 190 LEU A N 1
ATOM 1517 C CA . LEU A 1 190 ? 4.073 -9.952 4.245 1.00 95.62 190 LEU A CA 1
ATOM 1518 C C . LEU A 1 190 ? 4.220 -9.219 2.904 1.00 95.62 190 LEU A C 1
ATOM 1520 O O . LEU A 1 190 ? 5.118 -9.552 2.129 1.00 95.62 190 LEU A O 1
ATOM 1524 N N . ALA A 1 191 ? 3.403 -8.190 2.660 1.00 92.75 191 ALA A N 1
ATOM 1525 C CA . ALA A 1 191 ? 3.511 -7.345 1.476 1.00 92.75 191 ALA A CA 1
ATOM 1526 C C . ALA A 1 191 ? 4.836 -6.562 1.437 1.00 92.75 191 ALA A C 1
ATOM 1528 O O . ALA A 1 191 ? 5.482 -6.528 0.391 1.00 92.75 191 ALA A O 1
ATOM 1529 N N . ILE A 1 192 ? 5.300 -6.000 2.562 1.00 94.31 192 ILE A N 1
ATOM 1530 C CA . ILE A 1 192 ? 6.631 -5.367 2.651 1.00 94.31 192 ILE A CA 1
ATOM 1531 C C . ILE A 1 192 ? 7.739 -6.369 2.352 1.00 94.31 192 ILE A C 1
ATOM 1533 O O . ILE A 1 192 ? 8.660 -6.061 1.594 1.00 94.31 192 ILE A O 1
ATOM 1537 N N . TYR A 1 193 ? 7.689 -7.553 2.964 1.00 94.81 193 TYR A N 1
ATOM 1538 C CA . TYR A 1 193 ? 8.714 -8.574 2.770 1.00 94.81 193 TYR A CA 1
ATOM 1539 C C . TYR A 1 193 ? 8.827 -8.962 1.291 1.00 94.81 193 TYR A C 1
ATOM 1541 O O . TYR A 1 193 ? 9.918 -8.964 0.712 1.00 94.81 193 TYR A O 1
ATOM 1549 N N . ASP A 1 194 ? 7.685 -9.241 0.669 1.00 92.69 194 ASP A N 1
ATOM 1550 C CA . ASP A 1 194 ? 7.587 -9.597 -0.740 1.00 92.69 194 ASP A CA 1
ATOM 1551 C C . ASP A 1 194 ? 8.022 -8.435 -1.657 1.00 92.69 194 ASP A C 1
ATOM 1553 O O . ASP A 1 194 ? 8.803 -8.645 -2.590 1.00 92.69 194 ASP A O 1
ATOM 1557 N N . CYS A 1 195 ? 7.642 -7.196 -1.328 1.00 90.62 195 CYS A N 1
ATOM 1558 C CA . CYS A 1 195 ? 8.101 -5.984 -2.007 1.00 90.62 195 CYS A CA 1
ATOM 1559 C C . CYS A 1 195 ? 9.624 -5.821 -1.930 1.00 90.62 195 CYS A C 1
ATOM 1561 O O . CYS A 1 195 ? 10.275 -5.628 -2.953 1.00 90.62 195 CYS A O 1
ATOM 1563 N N . THR A 1 196 ? 10.212 -5.972 -0.744 1.00 91.62 196 THR A N 1
ATOM 1564 C CA . THR A 1 196 ? 11.658 -5.835 -0.517 1.00 91.62 196 THR A CA 1
ATOM 1565 C C . THR A 1 196 ? 12.439 -6.882 -1.308 1.00 91.62 196 THR A C 1
ATOM 1567 O O . THR A 1 196 ? 13.462 -6.579 -1.927 1.00 91.62 196 THR A O 1
ATOM 1570 N N . LYS A 1 197 ? 11.939 -8.123 -1.335 1.00 92.56 197 LYS A N 1
ATOM 1571 C CA . LYS A 1 197 ? 12.516 -9.196 -2.147 1.00 92.56 197 LYS A CA 1
ATOM 1572 C C . LYS A 1 197 ? 12.469 -8.843 -3.635 1.00 92.56 197 LYS A C 1
ATOM 1574 O O . LYS A 1 197 ? 13.503 -8.899 -4.296 1.00 92.56 197 LYS A O 1
ATOM 1579 N N . ASN A 1 198 ? 11.307 -8.425 -4.139 1.00 90.62 198 ASN A N 1
ATOM 1580 C CA . ASN A 1 198 ? 11.132 -8.016 -5.534 1.00 90.62 198 ASN A CA 1
ATOM 1581 C C . ASN A 1 198 ? 12.035 -6.824 -5.898 1.00 90.62 198 ASN A C 1
ATOM 1583 O O . ASN A 1 198 ? 12.673 -6.831 -6.948 1.00 90.62 198 ASN A O 1
ATOM 1587 N N . PHE A 1 199 ? 12.153 -5.835 -5.009 1.00 90.06 199 PHE A N 1
ATOM 1588 C CA . PHE A 1 199 ? 13.011 -4.667 -5.192 1.00 90.06 199 PHE A CA 1
ATOM 1589 C C . PHE A 1 199 ? 14.477 -5.071 -5.347 1.00 90.06 199 PHE A C 1
ATOM 1591 O O . PHE A 1 199 ? 15.145 -4.633 -6.284 1.00 90.06 199 PHE A O 1
ATOM 1598 N N . ARG A 1 200 ? 14.976 -5.947 -4.466 1.00 91.31 200 ARG A N 1
ATOM 1599 C CA . ARG A 1 200 ? 16.346 -6.471 -4.532 1.00 91.31 200 ARG A CA 1
ATOM 1600 C C . ARG A 1 200 ? 16.593 -7.237 -5.829 1.00 91.31 200 ARG A C 1
ATOM 1602 O O . ARG A 1 200 ? 17.594 -6.990 -6.502 1.00 91.31 200 ARG A O 1
ATOM 1609 N N . ASP A 1 201 ? 15.684 -8.141 -6.182 1.00 90.69 201 ASP A N 1
ATOM 1610 C CA . ASP A 1 201 ? 15.838 -9.012 -7.345 1.00 90.69 201 ASP A CA 1
ATOM 1611 C C . ASP A 1 201 ? 15.806 -8.184 -8.647 1.00 90.69 201 ASP A C 1
ATOM 1613 O O . ASP A 1 201 ? 16.693 -8.327 -9.492 1.00 90.69 201 ASP A O 1
ATOM 1617 N N . ARG A 1 202 ? 14.865 -7.236 -8.781 1.00 89.12 202 ARG A N 1
ATOM 1618 C CA . ARG A 1 202 ? 14.797 -6.317 -9.933 1.00 89.12 202 ARG A CA 1
ATOM 1619 C C . ARG A 1 202 ? 15.982 -5.356 -9.988 1.00 89.12 202 ARG A C 1
ATOM 1621 O O . ARG A 1 202 ? 16.528 -5.156 -11.068 1.00 89.12 202 ARG A O 1
ATOM 1628 N N . SER A 1 203 ? 16.428 -4.806 -8.859 1.00 87.50 203 SER A N 1
ATOM 1629 C CA . SER A 1 203 ? 17.606 -3.923 -8.818 1.00 87.50 203 SER A CA 1
ATOM 1630 C C . SER A 1 203 ? 18.864 -4.637 -9.315 1.00 87.50 203 SER A C 1
ATOM 1632 O O . SER A 1 203 ? 19.623 -4.079 -10.105 1.00 87.50 203 SER A O 1
ATOM 1634 N N . ALA A 1 204 ? 19.057 -5.902 -8.925 1.00 88.94 204 ALA A N 1
ATOM 1635 C CA . ALA A 1 204 ? 20.163 -6.722 -9.415 1.00 88.94 204 ALA A CA 1
ATOM 1636 C C . ALA A 1 204 ? 20.066 -6.999 -10.926 1.00 88.94 204 ALA A C 1
ATOM 1638 O O . ALA A 1 204 ? 21.089 -7.052 -11.609 1.00 88.94 204 ALA A O 1
ATOM 1639 N N . MET A 1 205 ? 18.854 -7.167 -11.466 1.00 88.25 205 MET A N 1
ATOM 1640 C CA . MET A 1 205 ? 18.649 -7.305 -12.911 1.00 88.25 205 MET A CA 1
ATOM 1641 C C . MET A 1 205 ? 18.946 -6.000 -13.653 1.00 88.25 205 MET A C 1
ATOM 1643 O O . MET A 1 205 ? 19.653 -6.035 -14.653 1.00 88.25 205 MET A O 1
ATOM 1647 N N . ILE A 1 206 ? 18.461 -4.860 -13.151 1.00 85.12 206 ILE A N 1
ATOM 1648 C CA . ILE A 1 206 ? 18.696 -3.537 -13.747 1.00 85.12 206 ILE A CA 1
ATOM 1649 C C . ILE A 1 206 ? 20.191 -3.207 -13.756 1.00 85.12 206 ILE A C 1
ATOM 1651 O O . ILE A 1 206 ? 20.701 -2.733 -14.767 1.00 85.12 206 ILE A O 1
ATOM 1655 N N . ALA A 1 207 ? 20.917 -3.511 -12.676 1.00 85.81 207 ALA A N 1
ATOM 1656 C CA . ALA A 1 207 ? 22.361 -3.293 -12.613 1.00 85.81 207 ALA A CA 1
ATOM 1657 C C . ALA A 1 207 ? 23.110 -4.020 -13.744 1.00 85.81 207 ALA A C 1
ATOM 1659 O O . ALA A 1 207 ? 23.999 -3.436 -14.354 1.00 85.81 207 ALA A O 1
ATOM 1660 N N . LYS A 1 208 ? 22.695 -5.250 -14.082 1.00 86.44 208 LYS A N 1
ATOM 1661 C CA . LYS A 1 208 ? 23.269 -6.037 -15.189 1.00 86.44 208 LYS A CA 1
ATOM 1662 C C . LYS A 1 208 ? 22.942 -5.491 -16.580 1.00 86.44 208 LYS A C 1
ATOM 1664 O O . LYS A 1 208 ? 23.583 -5.895 -17.539 1.00 86.44 208 LYS A O 1
ATOM 1669 N N . LEU A 1 209 ? 21.925 -4.638 -16.716 1.00 80.94 209 LEU A N 1
ATOM 1670 C CA . LEU A 1 209 ? 21.585 -3.998 -17.994 1.00 80.94 209 LEU A CA 1
ATOM 1671 C C . LEU A 1 209 ? 22.480 -2.791 -18.297 1.00 80.94 209 LEU A C 1
ATOM 1673 O O . LEU A 1 209 ? 22.575 -2.387 -19.451 1.00 80.94 209 LEU A O 1
ATOM 1677 N N . ASN A 1 210 ? 23.100 -2.215 -17.263 1.00 65.38 210 ASN A N 1
ATOM 1678 C CA . ASN A 1 210 ? 23.950 -1.028 -17.359 1.00 65.38 210 ASN A CA 1
ATOM 1679 C C . ASN A 1 210 ? 25.456 -1.361 -17.364 1.00 65.38 210 ASN A C 1
ATOM 1681 O O . ASN A 1 210 ? 26.272 -0.441 -17.419 1.00 65.38 210 ASN A O 1
ATOM 1685 N N . THR A 1 211 ? 25.811 -2.647 -17.278 1.00 55.69 211 THR A N 1
ATOM 1686 C CA . THR A 1 211 ? 27.176 -3.188 -17.418 1.00 55.69 211 THR A CA 1
ATOM 1687 C C . THR A 1 211 ? 27.350 -3.832 -18.779 1.00 55.69 211 THR A C 1
ATOM 1689 O O . THR A 1 211 ? 28.384 -3.566 -19.424 1.00 55.69 211 THR A O 1
#

pLDDT: mean 93.19, std 5.71, range [55.69, 98.56]

Secondary structure (DSSP, 8-state):
-HHHHHHHHHHHHHHHHHHHHHHHHHHHHHHHHHHTSTTHHHHHHHHHHHHHHHHHHHHHHHHHHHHH--SSP-HHHHHHHHHHHHHHHHHHTTTT-HHHHHHHHHHHHHHHHHHHHHHHHHHHHGGGTS-HHHHHHHHHHHHHIIIIIHHHHHHHHHHHHHHHHH-HHHHSSHHHHHHHHHHHHHHHHHHHHHHHHHHHHHHHHHHHH--